Protein AF-A0A2A5AIZ2-F1 (afdb_monomer_lite)

pLDDT: mean 72.15, std 17.93, range [29.28, 94.88]

Foldseek 3Di:
DKEKEKEDAPPDPLVVVLLVLQVLLCVVVVHDRDYHYHYQVRPPDDPLRHPDDDTFMDIPSHTQDAPPDDCCVVDDDDPPPDDDDHGSVSSNVVCCCVVPPPVCCVVCLVVVLCCLQVVLLVVLVPPDPPDDLPDVVLVPDPVVVVVCVVVVNNPVVVVSVVSLVVSLVSNLVSVVVLCVVLVNCPLSVLSVVLSVLCCCQSVHNPDPVSNVVSVVSSVVSVVVSVVVVVVPPPPPPDPDDPDPPDDDD

Structure (mmCIF, N/CA/C/O backbone):
data_AF-A0A2A5AIZ2-F1
#
_entry.id   AF-A0A2A5AIZ2-F1
#
loop_
_atom_site.group_PDB
_atom_site.id
_atom_site.type_symbol
_atom_site.label_atom_id
_atom_site.label_alt_id
_atom_site.label_comp_id
_atom_site.label_asym_id
_atom_site.label_entity_id
_atom_site.label_seq_id
_atom_site.pdbx_PDB_ins_code
_atom_site.Cartn_x
_atom_site.Cartn_y
_atom_site.Cartn_z
_atom_site.occupancy
_atom_site.B_iso_or_equiv
_atom_site.auth_seq_id
_atom_site.auth_comp_id
_atom_site.auth_asym_id
_atom_site.auth_atom_id
_atom_site.pdbx_PDB_model_num
ATOM 1 N N . MET A 1 1 ? -11.191 -10.709 8.172 1.00 68.62 1 MET A N 1
ATOM 2 C CA . MET A 1 1 ? -11.584 -10.957 9.570 1.00 68.62 1 MET A CA 1
ATOM 3 C C . MET A 1 1 ? -11.784 -9.603 10.216 1.00 68.62 1 MET A C 1
ATOM 5 O O . MET A 1 1 ? -10.883 -8.776 10.117 1.00 68.62 1 MET A O 1
ATOM 9 N N . LEU A 1 2 ? -12.989 -9.349 10.718 1.00 85.19 2 LEU A N 1
ATOM 10 C CA . LEU A 1 2 ? -13.400 -8.070 11.289 1.00 85.19 2 LEU A CA 1
ATOM 11 C C . LEU A 1 2 ? -12.874 -7.995 12.724 1.00 85.19 2 LEU A C 1
ATOM 13 O O . LEU A 1 2 ? -13.397 -8.674 13.591 1.00 85.19 2 LEU A O 1
ATOM 17 N N . ARG A 1 3 ? -11.829 -7.212 12.989 1.00 88.56 3 ARG A N 1
ATOM 18 C CA . ARG A 1 3 ? -11.330 -7.049 14.357 1.00 88.56 3 ARG A CA 1
ATOM 19 C C . ARG A 1 3 ? -12.135 -5.960 15.046 1.00 88.56 3 ARG A C 1
ATOM 21 O O . ARG A 1 3 ? -12.090 -4.810 14.615 1.00 88.56 3 ARG A O 1
ATOM 28 N N . VAL A 1 4 ? -12.841 -6.312 16.110 1.00 92.25 4 VAL A N 1
ATOM 29 C CA . VAL A 1 4 ? -13.546 -5.351 16.960 1.00 92.25 4 VAL A CA 1
ATOM 30 C C . VAL A 1 4 ? -12.854 -5.315 18.316 1.00 92.25 4 VAL A C 1
ATOM 32 O O . VAL A 1 4 ? -12.652 -6.361 18.931 1.00 92.25 4 VAL A O 1
ATOM 35 N N . ASP A 1 5 ? -12.462 -4.122 18.755 1.00 92.69 5 ASP A N 1
ATOM 36 C CA . ASP A 1 5 ? -11.880 -3.885 20.075 1.00 92.69 5 ASP A CA 1
ATOM 37 C C . ASP A 1 5 ? -12.788 -2.908 20.843 1.00 92.69 5 ASP A C 1
ATOM 39 O O . ASP A 1 5 ? -13.190 -1.870 20.313 1.00 92.69 5 ASP A O 1
ATOM 43 N N . LEU A 1 6 ? -13.118 -3.230 22.089 1.00 92.25 6 LEU A N 1
ATOM 44 C CA . LEU A 1 6 ? -13.919 -2.416 22.996 1.00 92.25 6 LEU A CA 1
ATOM 45 C C . LEU A 1 6 ? -13.027 -1.963 24.150 1.00 92.25 6 LEU A C 1
ATOM 47 O O . LEU A 1 6 ? -12.560 -2.784 24.930 1.00 92.25 6 LEU A O 1
ATOM 51 N N . LEU A 1 7 ? -12.800 -0.657 24.270 1.00 89.81 7 LEU A N 1
ATOM 52 C CA . LEU A 1 7 ? -12.189 -0.091 25.469 1.00 89.81 7 LEU A CA 1
ATOM 53 C C . LEU A 1 7 ? -13.263 -0.001 26.551 1.00 89.81 7 LEU A C 1
ATOM 55 O O . LEU A 1 7 ? -14.292 0.636 26.324 1.00 89.81 7 LEU A O 1
ATOM 59 N N . CYS A 1 8 ? -13.041 -0.632 27.695 1.00 87.69 8 CYS A N 1
ATOM 60 C CA . CYS A 1 8 ? -13.996 -0.735 28.786 1.00 87.69 8 CYS A CA 1
ATOM 61 C C . CYS A 1 8 ? -13.434 -0.213 30.108 1.00 87.69 8 CYS A C 1
ATOM 63 O O . CYS A 1 8 ? -12.239 -0.260 30.380 1.00 87.69 8 CYS A O 1
ATOM 65 N N . ASP A 1 9 ? -14.350 0.269 30.939 1.00 85.00 9 ASP A N 1
ATOM 66 C CA . ASP A 1 9 ? -14.127 0.541 32.351 1.00 85.00 9 ASP A CA 1
ATOM 67 C C . ASP A 1 9 ? -15.077 -0.374 33.128 1.00 85.00 9 ASP A C 1
ATOM 69 O O . ASP A 1 9 ? -16.288 -0.354 32.870 1.00 85.00 9 ASP A O 1
ATOM 73 N N . LYS A 1 10 ? -14.536 -1.223 34.009 1.00 78.25 10 LYS A N 1
ATOM 74 C CA . LYS A 1 10 ? -15.282 -2.302 34.684 1.00 78.25 10 LYS A CA 1
ATOM 75 C C . LYS A 1 10 ? -16.449 -1.779 35.515 1.00 78.25 10 LYS A C 1
ATOM 77 O O . LYS A 1 10 ? -17.454 -2.471 35.657 1.00 78.25 10 LYS A O 1
ATOM 82 N N . GLU A 1 11 ? -16.342 -0.555 36.015 1.00 76.81 11 GLU A N 1
ATOM 83 C CA . GLU A 1 11 ? -17.347 0.056 36.888 1.00 76.81 11 GLU A CA 1
ATOM 84 C C . GLU A 1 11 ? -18.417 0.840 36.110 1.00 76.81 11 GLU A C 1
ATOM 86 O O . GLU A 1 11 ? -19.356 1.401 36.684 1.00 76.81 11 GLU A O 1
ATOM 91 N N . ASN A 1 12 ? -18.325 0.875 34.777 1.00 77.06 12 ASN A N 1
ATOM 92 C CA . ASN A 1 12 ? -19.169 1.732 33.964 1.00 77.06 12 ASN A CA 1
ATOM 93 C C . ASN A 1 12 ? -20.467 1.040 33.516 1.00 77.06 12 ASN A C 1
ATOM 95 O O . ASN A 1 12 ? -20.464 0.097 32.724 1.00 77.06 12 ASN A O 1
ATOM 99 N N . ARG A 1 13 ? -21.617 1.592 33.930 1.00 80.81 13 ARG A N 1
ATOM 100 C CA . ARG A 1 13 ? -22.964 1.138 33.514 1.00 80.81 13 ARG A CA 1
ATOM 101 C C . ARG A 1 13 ? -23.174 1.147 31.991 1.00 80.81 13 ARG A C 1
ATOM 103 O O . ARG A 1 13 ? -24.012 0.409 31.476 1.00 80.81 13 ARG A O 1
ATOM 110 N N . VAL A 1 14 ? -22.409 1.962 31.265 1.00 84.25 14 VAL A N 1
ATOM 111 C CA . VAL A 1 14 ? -22.453 2.089 29.799 1.00 84.25 14 VAL A CA 1
ATOM 112 C C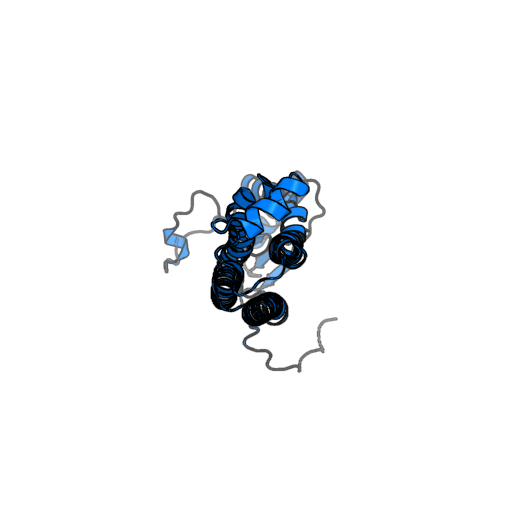 . VAL A 1 14 ? -21.881 0.845 29.098 1.00 84.25 14 VAL A C 1
ATOM 114 O O . VAL A 1 14 ? -22.237 0.565 27.953 1.00 84.25 14 VAL A O 1
ATOM 117 N N . LEU A 1 15 ? -21.063 0.040 29.786 1.00 87.06 15 LEU A N 1
ATOM 118 C CA . LEU A 1 15 ? -20.441 -1.162 29.223 1.00 87.06 15 LEU A CA 1
ATOM 119 C C . LEU A 1 15 ? -21.471 -2.208 28.778 1.00 87.06 15 LEU A C 1
ATOM 121 O O . LEU A 1 15 ? -21.351 -2.781 27.695 1.00 87.06 15 LEU A O 1
ATOM 125 N N . LEU A 1 16 ? -22.520 -2.421 29.578 1.00 88.50 16 LEU A N 1
ATOM 126 C CA . LEU A 1 16 ? -23.579 -3.379 29.250 1.00 88.50 16 LEU A CA 1
ATOM 127 C C . LEU A 1 16 ? -24.328 -2.961 27.975 1.00 88.50 16 LEU A C 1
ATOM 129 O O . LEU A 1 16 ? -24.613 -3.784 27.108 1.00 88.50 16 LEU A O 1
ATOM 133 N N . GLN A 1 17 ? -24.590 -1.659 27.827 1.00 88.81 17 GLN A N 1
ATOM 134 C CA . GLN A 1 17 ? -25.225 -1.110 26.630 1.00 88.81 17 GLN A CA 1
ATOM 135 C C . GLN A 1 17 ? -24.330 -1.271 25.396 1.00 88.81 17 GLN A C 1
ATOM 137 O O . GLN A 1 17 ? -24.828 -1.618 24.327 1.00 88.81 17 GLN A O 1
ATOM 142 N N . ALA A 1 18 ? -23.017 -1.070 25.542 1.00 89.31 18 ALA A N 1
ATOM 143 C CA . ALA A 1 18 ? -22.048 -1.266 24.467 1.00 89.31 18 ALA A CA 1
ATOM 144 C C . ALA A 1 18 ? -22.032 -2.721 23.974 1.00 89.31 18 ALA A C 1
ATOM 146 O O . ALA A 1 18 ? -22.137 -2.965 22.772 1.00 89.31 18 ALA A O 1
ATOM 147 N N . ARG A 1 19 ? -21.974 -3.682 24.906 1.00 92.75 19 ARG A N 1
ATOM 148 C CA . ARG A 1 19 ? -22.006 -5.122 24.605 1.00 92.75 19 ARG A CA 1
ATOM 149 C C . ARG A 1 19 ? -23.293 -5.522 23.889 1.00 92.75 19 ARG A C 1
ATOM 151 O O . ARG A 1 19 ? -23.224 -6.182 22.858 1.00 92.75 19 ARG A O 1
ATOM 158 N N . ASN A 1 20 ? -24.448 -5.058 24.369 1.00 93.00 20 ASN A N 1
ATOM 159 C CA . ASN A 1 20 ? -25.736 -5.362 23.740 1.00 93.00 20 ASN A CA 1
ATOM 160 C C . ASN A 1 20 ? -25.815 -4.822 22.304 1.00 93.00 20 ASN A C 1
ATOM 162 O O . ASN A 1 20 ? -26.260 -5.533 21.406 1.00 93.00 20 ASN A O 1
ATOM 166 N N . ARG A 1 21 ? -25.330 -3.597 22.063 1.00 92.94 21 ARG A N 1
ATOM 167 C CA . ARG A 1 21 ? -25.289 -3.006 20.714 1.00 92.94 21 ARG A CA 1
ATOM 168 C C . ARG A 1 21 ? -24.313 -3.727 19.789 1.00 92.94 21 ARG A C 1
ATOM 170 O O . ARG A 1 21 ? -24.621 -3.902 18.615 1.00 92.94 21 ARG A O 1
ATOM 177 N N . LEU A 1 22 ? -23.163 -4.166 20.303 1.00 93.88 22 LEU A N 1
ATOM 178 C CA . LEU A 1 22 ? -22.213 -4.984 19.547 1.00 93.88 22 LEU A CA 1
ATOM 179 C C . LEU A 1 22 ? -22.822 -6.334 19.170 1.00 93.88 22 LEU A C 1
ATOM 181 O O . LEU A 1 22 ? -22.770 -6.709 18.002 1.00 93.88 22 LEU A O 1
ATOM 185 N N . MET A 1 23 ? -23.439 -7.033 20.126 1.00 94.88 23 MET A N 1
ATOM 186 C CA . MET A 1 23 ? -24.122 -8.302 19.863 1.00 94.88 23 MET A CA 1
ATOM 187 C C . MET A 1 23 ? -25.229 -8.138 18.819 1.00 94.88 23 MET A C 1
ATOM 189 O O . MET A 1 23 ? -25.292 -8.929 17.880 1.00 94.88 23 MET A O 1
ATOM 193 N N . ALA A 1 24 ? -26.061 -7.100 18.938 1.00 93.62 24 ALA A N 1
ATOM 194 C CA . ALA A 1 24 ? -27.107 -6.806 17.962 1.00 93.62 24 ALA A CA 1
ATOM 195 C C . ALA A 1 24 ? -26.518 -6.509 16.572 1.00 93.62 24 ALA A C 1
ATOM 197 O O . ALA A 1 24 ? -26.966 -7.069 15.573 1.00 93.62 24 ALA A O 1
ATOM 198 N N . ALA A 1 25 ? -25.435 -5.729 16.504 1.00 93.44 25 ALA A N 1
ATOM 199 C CA . ALA A 1 25 ? -24.761 -5.433 15.247 1.00 93.44 25 ALA A CA 1
ATOM 200 C C . ALA A 1 25 ? -24.148 -6.673 14.577 1.00 93.44 25 ALA A C 1
ATOM 202 O O . ALA A 1 25 ? -24.249 -6.798 13.361 1.00 93.44 25 ALA A O 1
ATOM 203 N N . PHE A 1 26 ? -23.546 -7.593 15.343 1.00 93.56 26 PHE A N 1
ATOM 204 C CA . PHE A 1 26 ? -23.055 -8.878 14.825 1.00 93.56 26 PHE A CA 1
ATOM 205 C C . PHE A 1 26 ? -24.195 -9.775 14.334 1.00 93.56 26 PHE A C 1
ATOM 207 O O . PHE A 1 26 ? -24.079 -10.382 13.270 1.00 93.56 26 PHE A O 1
ATOM 214 N N . ARG A 1 27 ? -25.307 -9.815 15.078 1.00 93.81 27 ARG A N 1
ATOM 215 C CA . ARG A 1 27 ? -26.496 -10.598 14.725 1.00 93.81 27 ARG A CA 1
ATOM 216 C C . ARG A 1 27 ? -27.140 -10.113 13.428 1.00 93.81 27 ARG A C 1
ATOM 218 O O . ARG A 1 27 ? -27.529 -10.933 12.614 1.00 93.81 27 ARG A O 1
ATOM 225 N N . ASN A 1 28 ? -27.197 -8.803 13.206 1.00 93.25 28 ASN A N 1
ATOM 226 C CA . ASN A 1 28 ? -27.790 -8.220 11.997 1.00 93.25 28 ASN A CA 1
ATOM 227 C C . ASN A 1 28 ? -27.017 -8.515 10.704 1.00 93.25 28 ASN A C 1
ATOM 229 O O . ASN A 1 28 ? -27.546 -8.287 9.620 1.00 93.25 28 ASN A O 1
ATOM 233 N N . ILE A 1 29 ? -25.763 -8.957 10.804 1.00 91.25 29 ILE A N 1
ATOM 234 C CA . ILE A 1 29 ? -24.911 -9.292 9.653 1.00 91.25 29 ILE A CA 1
ATOM 235 C C . ILE A 1 29 ? -24.553 -10.784 9.607 1.00 91.25 29 ILE A C 1
ATOM 237 O O . ILE A 1 29 ? -23.623 -11.153 8.892 1.00 91.25 29 ILE A O 1
ATOM 241 N N . ASP A 1 30 ? -25.237 -11.613 10.404 1.00 91.50 30 ASP A N 1
ATOM 242 C CA . ASP A 1 30 ? -25.027 -13.062 10.518 1.00 91.50 30 ASP A CA 1
ATOM 243 C C . ASP A 1 30 ? -23.560 -13.475 10.755 1.00 91.50 30 ASP A C 1
ATOM 245 O O . ASP A 1 30 ? -23.091 -14.512 10.281 1.00 91.50 30 ASP A O 1
ATOM 249 N N . LEU A 1 31 ? -22.804 -12.669 11.512 1.00 88.81 31 LEU A N 1
ATOM 250 C CA . LEU A 1 31 ? -21.427 -12.994 11.890 1.00 88.81 31 LEU A CA 1
ATOM 251 C C . LEU A 1 31 ? -21.348 -13.530 13.325 1.00 88.81 31 LEU A C 1
ATOM 253 O O . LEU A 1 31 ? -22.042 -13.027 14.212 1.00 88.81 31 LEU A O 1
ATOM 257 N N . PRO A 1 32 ? -20.440 -14.488 13.602 1.00 88.88 32 PRO A N 1
ATOM 258 C CA . PRO A 1 32 ? -20.173 -14.912 14.966 1.00 88.88 32 PRO A CA 1
ATOM 259 C C . PRO A 1 32 ? -19.637 -13.726 15.772 1.00 88.88 32 PRO A C 1
ATOM 261 O O . PRO A 1 32 ? -18.670 -13.061 15.384 1.00 88.88 32 PRO A O 1
ATOM 264 N N . ALA A 1 33 ? -20.287 -13.470 16.902 1.00 91.62 33 ALA A N 1
ATOM 265 C CA . ALA A 1 33 ? -19.939 -12.408 17.825 1.00 91.62 33 ALA A CA 1
ATOM 266 C C . ALA A 1 33 ? -18.530 -12.632 18.395 1.00 91.62 33 ALA A C 1
ATOM 268 O O . ALA A 1 33 ? -18.301 -13.567 19.159 1.00 91.62 33 ALA A O 1
ATOM 269 N N . HIS A 1 34 ? -17.582 -11.776 18.014 1.00 91.56 34 HIS A N 1
ATOM 270 C CA . HIS A 1 34 ? -16.220 -11.800 18.541 1.00 91.56 34 HIS A CA 1
ATOM 271 C C . HIS A 1 34 ? -15.680 -10.375 18.673 1.00 91.56 34 HIS A C 1
ATOM 273 O O . HIS A 1 34 ? -15.678 -9.599 17.719 1.00 91.56 34 HIS A O 1
ATOM 279 N N . TRP A 1 35 ? -15.202 -10.021 19.860 1.00 94.44 35 TRP A N 1
ATOM 280 C CA . TRP A 1 35 ? -14.504 -8.764 20.108 1.00 94.44 35 TRP A CA 1
ATOM 281 C C . TRP A 1 35 ? -13.489 -8.954 21.233 1.00 94.44 35 TRP A C 1
ATOM 283 O O . TRP A 1 35 ? -13.579 -9.907 22.004 1.00 94.44 35 TRP A O 1
ATOM 293 N N . HIS A 1 36 ? -12.517 -8.051 21.306 1.00 93.31 36 HIS A N 1
ATOM 294 C CA . HIS A 1 36 ? -11.562 -7.991 22.409 1.00 93.31 36 HIS A CA 1
ATOM 295 C C . HIS A 1 36 ? -11.936 -6.836 23.323 1.00 93.31 36 HIS A C 1
ATOM 297 O O . HIS A 1 36 ? -12.197 -5.733 22.845 1.00 93.31 36 HIS A O 1
ATOM 303 N N . GLU A 1 37 ? -11.963 -7.086 24.622 1.00 93.75 37 GLU A N 1
ATOM 304 C CA . GLU A 1 37 ? -12.179 -6.050 25.625 1.00 93.75 37 GLU A CA 1
ATOM 305 C C . GLU A 1 37 ? -10.837 -5.642 26.221 1.00 93.75 37 GLU A C 1
ATOM 307 O O . GLU A 1 37 ? -10.004 -6.494 26.525 1.00 93.75 37 GLU A O 1
ATOM 312 N N . TRP A 1 38 ? -10.627 -4.338 26.345 1.00 91.88 38 TRP A N 1
ATOM 313 C CA . TRP A 1 38 ? -9.406 -3.748 26.877 1.00 91.88 38 TRP A CA 1
ATOM 314 C C . TRP A 1 38 ? -9.770 -2.840 28.037 1.00 91.88 38 TRP A C 1
ATOM 316 O O . TRP A 1 38 ? -10.574 -1.926 27.854 1.00 91.88 38 TRP A O 1
ATOM 326 N N . ASP A 1 39 ? -9.166 -3.047 29.202 1.00 89.38 39 ASP A N 1
ATOM 327 C CA . ASP A 1 39 ? -9.375 -2.157 30.342 1.00 89.38 39 ASP A CA 1
ATOM 328 C C . ASP A 1 39 ? -8.690 -0.798 30.108 1.00 89.38 39 ASP A C 1
ATOM 330 O O . ASP A 1 39 ? -7.630 -0.699 29.477 1.00 89.38 39 ASP A O 1
ATOM 334 N N . ILE A 1 40 ? -9.283 0.284 30.625 1.00 85.25 40 ILE A N 1
ATOM 335 C CA . ILE A 1 40 ? -8.638 1.603 30.601 1.00 85.25 40 ILE A CA 1
ATOM 336 C C . ILE A 1 40 ? -7.317 1.527 31.369 1.00 85.25 40 ILE A C 1
ATOM 338 O O . ILE A 1 40 ? -7.286 1.271 32.568 1.00 85.25 40 ILE A O 1
ATOM 342 N N . GLY A 1 41 ? -6.220 1.810 30.667 1.00 82.12 41 GLY A N 1
ATOM 343 C CA . GLY A 1 41 ? -4.877 1.758 31.241 1.00 82.12 41 GLY A CA 1
ATOM 344 C C . GLY A 1 41 ? -4.204 0.390 31.146 1.00 82.12 41 GLY A C 1
ATOM 345 O O . GLY A 1 41 ? -3.083 0.266 31.632 1.00 82.12 41 GLY A O 1
ATOM 346 N N . ASP A 1 42 ? -4.826 -0.598 30.491 1.00 84.12 42 ASP A N 1
ATOM 347 C CA . ASP A 1 42 ? -4.182 -1.885 30.225 1.00 84.12 42 ASP A CA 1
ATOM 348 C C . ASP A 1 42 ? -2.878 -1.667 29.425 1.00 84.12 42 ASP A C 1
ATOM 350 O O . ASP A 1 42 ? -2.912 -1.127 28.307 1.00 84.12 42 ASP A O 1
ATOM 354 N N . PRO A 1 43 ? -1.710 -2.069 29.966 1.00 81.38 43 PRO A N 1
ATOM 355 C CA . PRO A 1 43 ? -0.437 -1.918 29.276 1.00 81.38 43 PRO A CA 1
ATOM 356 C C . PRO A 1 43 ? -0.368 -2.748 27.990 1.00 81.38 43 PRO A C 1
ATOM 358 O O . PRO A 1 43 ? 0.379 -2.388 27.082 1.00 81.38 43 PRO A O 1
ATOM 361 N N . ASN A 1 44 ? -1.158 -3.812 27.854 1.00 84.62 44 ASN A N 1
ATOM 362 C CA . ASN A 1 44 ? -1.210 -4.644 26.653 1.00 84.62 44 ASN A CA 1
ATOM 363 C C . ASN A 1 44 ? -2.150 -4.087 25.575 1.00 84.62 44 ASN A C 1
ATOM 365 O O . ASN A 1 44 ? -2.146 -4.592 24.449 1.00 84.62 44 ASN A O 1
ATOM 369 N N . ALA A 1 45 ? -2.911 -3.027 25.871 1.00 80.44 45 ALA A N 1
ATOM 370 C CA . ALA A 1 45 ? -3.810 -2.424 24.898 1.00 80.44 45 ALA A CA 1
ATOM 371 C C . ALA A 1 45 ? -3.041 -1.901 23.667 1.00 80.44 45 ALA A C 1
ATOM 373 O O . ALA A 1 45 ? -1.977 -1.285 23.812 1.00 80.44 45 ALA A O 1
ATOM 374 N N . PRO A 1 46 ? -3.575 -2.085 22.444 1.00 82.06 46 PRO A N 1
ATOM 375 C CA . PRO A 1 46 ? -3.000 -1.533 21.224 1.00 82.06 46 PRO A CA 1
ATOM 376 C C . PRO A 1 46 ? -2.798 -0.013 21.289 1.00 82.06 46 PRO A C 1
ATOM 378 O O . PRO A 1 46 ? -3.593 0.716 21.882 1.00 82.06 46 PRO A O 1
ATOM 381 N N . ASN A 1 47 ? -1.775 0.496 20.596 1.00 79.56 47 ASN A N 1
ATOM 382 C CA . ASN A 1 47 ? -1.400 1.918 20.631 1.00 79.56 47 ASN A CA 1
ATOM 383 C C . ASN A 1 47 ? -2.541 2.888 20.268 1.00 79.56 47 ASN A C 1
ATOM 385 O O . ASN A 1 47 ? -2.587 3.985 20.808 1.00 79.56 47 ASN A O 1
ATOM 389 N N . TYR A 1 48 ? -3.473 2.495 19.393 1.00 76.19 48 TYR A N 1
ATOM 390 C CA . TYR A 1 48 ? -4.627 3.328 19.014 1.00 76.19 48 TYR A CA 1
ATOM 391 C C . TYR A 1 48 ? -5.695 3.460 20.120 1.00 76.19 48 TYR A C 1
ATOM 393 O O . TYR A 1 48 ? -6.561 4.339 20.041 1.00 76.19 48 TYR A O 1
ATOM 401 N N . ILE A 1 49 ? -5.634 2.594 21.136 1.00 81.25 49 ILE A N 1
ATOM 402 C CA . ILE A 1 49 ? -6.518 2.578 22.308 1.00 81.25 49 ILE A CA 1
ATOM 403 C C . ILE A 1 49 ? -5.877 3.326 23.487 1.00 81.25 49 ILE A C 1
ATOM 405 O O . ILE A 1 49 ? -6.574 4.008 24.241 1.00 81.25 49 ILE A O 1
ATOM 409 N N . ARG A 1 50 ? -4.548 3.235 23.634 1.00 76.75 50 ARG A N 1
ATOM 410 C CA . ARG A 1 50 ? -3.802 3.855 24.740 1.00 76.75 50 ARG A CA 1
ATOM 411 C C . ARG A 1 50 ? -4.033 5.369 24.815 1.00 76.75 50 ARG A C 1
ATOM 413 O O . ARG A 1 50 ? -4.090 6.063 23.805 1.00 76.75 50 ARG A O 1
ATOM 420 N N . GLY A 1 51 ? -4.154 5.884 26.039 1.00 73.94 51 GLY A N 1
ATOM 421 C CA . GLY A 1 51 ? -4.384 7.310 26.309 1.00 73.94 51 GLY A CA 1
ATOM 422 C C . GLY A 1 51 ? -5.850 7.746 26.245 1.00 73.94 51 GLY A C 1
ATOM 423 O O . GLY A 1 51 ? -6.165 8.870 26.640 1.00 73.94 51 GLY A O 1
ATOM 424 N N . ARG A 1 52 ? -6.766 6.867 25.818 1.00 78.69 52 ARG A N 1
ATOM 425 C CA . ARG A 1 52 ? -8.205 7.129 25.907 1.00 78.69 52 ARG A CA 1
ATOM 426 C C . ARG A 1 52 ? -8.736 6.768 27.289 1.00 78.69 52 ARG A C 1
ATOM 428 O O . ARG A 1 52 ? -8.305 5.798 27.902 1.00 78.69 52 ARG A O 1
ATOM 435 N N . LYS A 1 53 ? -9.682 7.573 27.769 1.00 77.94 53 LYS A N 1
ATOM 436 C CA . LYS A 1 53 ? -10.259 7.470 29.120 1.00 77.94 53 LYS A CA 1
ATOM 437 C C . LYS A 1 53 ? -11.757 7.158 29.109 1.00 77.94 53 LYS A C 1
ATOM 439 O O . LYS A 1 53 ? -12.435 7.388 30.101 1.00 77.94 53 LYS A O 1
ATOM 444 N N . GLN A 1 54 ? -12.296 6.726 27.972 1.00 76.94 54 GLN A N 1
ATOM 445 C CA . GLN A 1 54 ? -13.737 6.570 27.781 1.00 76.94 54 GLN A CA 1
ATOM 446 C C . GLN A 1 54 ? -14.054 5.282 27.029 1.00 76.94 54 GLN A C 1
ATOM 448 O O . GLN A 1 54 ? -13.283 4.856 26.165 1.00 76.94 54 GLN A O 1
ATOM 453 N N . VAL A 1 55 ? -15.221 4.706 27.330 1.00 82.94 55 VAL A N 1
ATOM 454 C CA . VAL A 1 55 ? -15.723 3.507 26.654 1.00 82.94 55 VAL A CA 1
ATOM 455 C C . VAL A 1 55 ? -15.876 3.797 25.166 1.00 82.94 55 VAL A C 1
ATOM 457 O O . VAL A 1 55 ? -16.673 4.646 24.775 1.00 82.94 55 VAL A O 1
ATOM 460 N N . THR A 1 56 ? -15.081 3.118 24.342 1.00 86.00 56 THR A N 1
ATOM 461 C CA . THR A 1 56 ? -14.969 3.411 22.908 1.00 86.00 56 THR A CA 1
ATOM 462 C C . THR A 1 56 ? -14.918 2.112 22.117 1.00 86.00 56 THR A C 1
ATOM 464 O O . THR A 1 56 ? -14.183 1.194 22.480 1.00 86.00 56 THR A O 1
ATOM 467 N N . ILE A 1 57 ? -15.677 2.045 21.022 1.00 89.31 57 ILE A N 1
ATOM 468 C CA . ILE A 1 57 ? -15.672 0.906 20.102 1.00 89.31 57 ILE A CA 1
ATOM 469 C C . ILE A 1 57 ? -14.737 1.212 18.933 1.00 89.31 57 ILE A C 1
ATOM 471 O O . ILE A 1 57 ? -14.857 2.245 18.267 1.00 89.31 57 ILE A O 1
ATOM 475 N N . PHE A 1 58 ? -13.834 0.280 18.659 1.00 87.69 58 PHE A N 1
ATOM 476 C CA . PHE A 1 58 ? -12.929 0.308 17.523 1.00 87.69 58 PHE A CA 1
ATOM 477 C C . PHE A 1 58 ? -13.232 -0.851 16.586 1.00 87.69 58 PHE A C 1
ATOM 479 O O . PHE A 1 58 ? -13.438 -1.985 17.012 1.00 87.69 58 PHE A O 1
ATOM 486 N N . VAL A 1 59 ? -13.190 -0.576 15.287 1.00 88.94 59 VAL A N 1
ATOM 487 C CA . VAL A 1 59 ? -13.311 -1.597 14.243 1.00 88.94 59 VAL A CA 1
ATOM 488 C C . VAL A 1 59 ? -12.089 -1.486 13.354 1.00 88.94 59 VAL A C 1
ATOM 490 O O . VAL A 1 59 ? -11.852 -0.431 12.775 1.00 88.94 59 VAL A O 1
ATOM 493 N N . ASN A 1 60 ? -11.287 -2.543 13.244 1.00 85.88 60 ASN A N 1
ATOM 494 C CA . ASN A 1 60 ? -9.993 -2.573 12.552 1.00 85.88 60 ASN A CA 1
ATOM 495 C C . ASN A 1 60 ? -9.108 -1.353 12.897 1.00 85.88 60 ASN A C 1
ATOM 497 O O . ASN A 1 60 ? -8.587 -0.688 12.004 1.00 85.88 60 ASN A O 1
ATOM 501 N N . GLY A 1 61 ? -9.007 -1.010 14.184 1.00 80.19 61 GLY A N 1
ATOM 502 C CA . GLY A 1 61 ? -8.163 0.087 14.675 1.00 80.19 61 GLY A CA 1
ATOM 503 C C . GLY A 1 61 ? -8.703 1.508 14.469 1.00 80.19 61 GLY A C 1
ATOM 504 O O . GLY A 1 61 ? -8.047 2.463 14.874 1.00 80.19 61 GLY A O 1
ATOM 505 N N . SER A 1 62 ? -9.889 1.688 13.879 1.00 81.19 62 SER A N 1
ATOM 506 C CA . SER A 1 62 ? -10.523 3.010 13.765 1.00 81.19 62 SER A CA 1
ATOM 507 C C 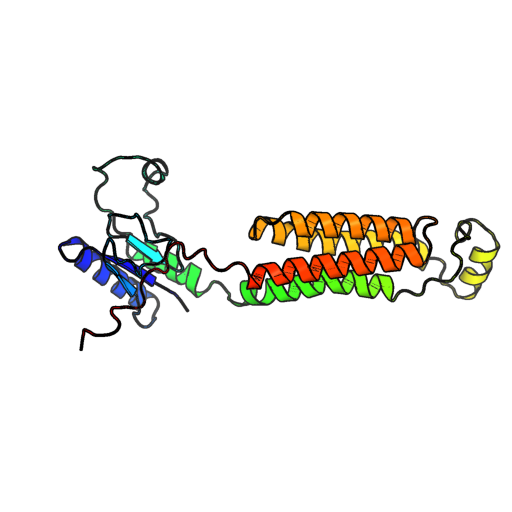. SER A 1 62 ? -11.695 3.144 14.725 1.00 81.19 62 SER A C 1
ATOM 509 O O . SER A 1 62 ? -12.490 2.215 14.860 1.00 81.19 62 SER A O 1
ATOM 511 N N . VAL A 1 63 ? -11.817 4.314 15.350 1.00 83.62 63 VAL A N 1
ATOM 512 C CA . VAL A 1 63 ? -12.942 4.644 16.231 1.00 83.62 63 VAL A CA 1
ATOM 513 C C . VAL A 1 63 ? -14.225 4.742 15.416 1.00 83.62 63 VAL A C 1
ATOM 515 O O . VAL A 1 63 ? -14.241 5.363 14.352 1.00 83.62 63 VAL A O 1
ATOM 518 N N . VAL A 1 64 ? -15.301 4.155 15.933 1.00 82.75 64 VAL A N 1
ATOM 519 C CA . VAL A 1 64 ? -16.647 4.355 15.397 1.00 82.75 64 VAL A CA 1
ATOM 520 C C . VAL A 1 64 ? -17.341 5.429 16.221 1.00 82.75 64 VAL A C 1
ATOM 522 O O . VAL A 1 64 ? -17.648 5.215 17.391 1.00 82.75 64 VAL A O 1
ATOM 525 N N . LEU A 1 65 ? -17.554 6.587 15.601 1.00 78.19 65 LEU A N 1
ATOM 526 C CA . LEU A 1 65 ? -18.314 7.701 16.161 1.00 78.19 65 LEU A CA 1
ATOM 527 C C . LEU A 1 65 ? -19.704 7.758 15.515 1.00 78.19 65 LEU A C 1
ATOM 529 O O . LEU A 1 65 ? -19.878 7.329 14.367 1.00 78.19 65 LEU A O 1
ATOM 533 N N . GLU A 1 66 ? -20.669 8.304 16.251 1.00 74.44 66 GLU A N 1
ATOM 534 C CA . GLU A 1 66 ? -21.961 8.704 15.688 1.00 74.44 66 GLU A CA 1
ATOM 535 C C . GLU A 1 66 ? -21.771 9.961 14.818 1.00 74.44 66 GLU A C 1
ATOM 537 O O . GLU A 1 66 ? -20.950 10.818 15.149 1.00 74.44 66 GLU A O 1
ATOM 542 N N . GLU A 1 67 ? -22.482 10.057 13.689 1.00 60.47 67 GLU A N 1
ATOM 543 C CA . GLU A 1 67 ? -22.268 11.104 12.668 1.00 60.47 67 GLU A CA 1
ATOM 544 C C . GLU A 1 67 ? -22.596 12.531 13.138 1.00 60.47 67 GLU A C 1
ATOM 546 O O . GLU A 1 67 ? -22.106 13.481 12.537 1.00 60.47 67 GLU A O 1
ATOM 551 N N . ASP A 1 68 ? -23.302 12.685 14.260 1.00 53.41 68 ASP A N 1
ATOM 552 C CA . ASP A 1 68 ? -23.678 13.992 14.812 1.00 53.41 68 ASP A CA 1
ATOM 553 C C . ASP A 1 68 ? -22.659 14.575 15.809 1.00 53.41 68 ASP A C 1
ATOM 555 O O . ASP A 1 68 ? -22.927 15.599 16.439 1.00 53.41 68 ASP A O 1
ATOM 559 N N . LEU A 1 69 ? -21.479 13.958 15.983 1.00 54.75 69 LEU A N 1
ATOM 560 C CA . LEU A 1 69 ? -20.430 14.551 16.819 1.00 54.75 69 LEU A CA 1
ATOM 561 C C . LEU A 1 69 ? -19.563 15.532 16.007 1.00 54.75 69 LEU A C 1
ATOM 563 O O . LEU A 1 69 ? -18.801 15.096 15.138 1.00 54.75 69 LEU A O 1
ATOM 567 N N . PRO A 1 70 ? -19.595 16.846 16.303 1.00 48.41 70 PRO A N 1
ATOM 568 C CA . PRO A 1 70 ? -18.728 17.805 15.633 1.00 48.41 70 PRO A CA 1
ATOM 569 C C . PRO A 1 70 ? -17.246 17.482 15.877 1.00 48.41 70 PRO A C 1
ATOM 571 O O . PRO A 1 70 ? -16.823 17.175 16.994 1.00 48.41 70 PRO A O 1
ATOM 574 N N . LEU A 1 71 ? -16.434 17.637 14.822 1.00 47.72 71 LEU A N 1
ATOM 575 C CA . LEU A 1 71 ? -14.971 17.448 14.796 1.00 47.72 71 LEU A CA 1
ATOM 576 C C . LEU A 1 71 ? -14.204 18.214 15.899 1.00 47.72 71 LEU A C 1
ATOM 578 O O . LEU A 1 71 ? -13.051 17.893 16.174 1.00 47.72 71 LEU A O 1
ATOM 582 N N . GLN A 1 72 ? -14.830 19.188 16.565 1.00 44.94 72 GLN A N 1
ATOM 583 C CA . GLN A 1 72 ? -14.265 19.926 17.703 1.00 44.94 72 GLN A CA 1
ATOM 584 C C . GLN A 1 72 ? -14.060 19.054 18.958 1.00 44.94 72 GLN A C 1
ATOM 586 O O . GLN A 1 72 ? -13.148 19.315 19.740 1.00 44.94 72 GLN A O 1
ATOM 591 N N . ILE A 1 73 ? -14.812 17.959 19.110 1.00 49.94 73 ILE A N 1
ATOM 592 C CA . ILE A 1 73 ? -14.648 16.988 20.213 1.00 49.94 73 ILE A CA 1
ATOM 593 C C . ILE A 1 73 ? -13.433 16.069 19.969 1.00 49.94 73 ILE A C 1
ATOM 595 O O . ILE A 1 73 ? -12.932 15.415 20.881 1.00 49.94 73 ILE A O 1
ATOM 599 N N . LEU A 1 74 ? -12.911 16.040 18.737 1.00 48.00 74 LEU A N 1
ATOM 600 C CA . LEU A 1 74 ? -11.796 15.179 18.339 1.00 48.00 74 LEU A CA 1
ATOM 601 C C . LEU A 1 74 ? -10.442 15.643 18.915 1.00 48.00 74 LEU A C 1
ATOM 603 O O . LEU A 1 74 ? -9.526 14.828 19.025 1.00 48.00 74 LEU A O 1
ATOM 607 N N . PHE A 1 75 ? -10.322 16.923 19.300 1.00 48.88 75 PHE A N 1
ATOM 608 C CA . PHE A 1 75 ? -9.073 17.533 19.788 1.00 48.88 75 PHE A CA 1
ATOM 609 C C . PHE A 1 75 ? -9.225 18.422 21.041 1.00 48.88 75 PHE A C 1
ATOM 611 O O . PHE A 1 75 ? -8.227 18.939 21.540 1.00 48.88 75 PHE A O 1
ATOM 618 N N . GLY A 1 76 ? -10.439 18.600 21.576 1.00 40.38 76 GLY A N 1
ATOM 619 C CA . GLY A 1 76 ? -10.732 19.574 22.631 1.00 40.38 76 GLY A CA 1
ATOM 620 C C . GLY A 1 76 ? -11.171 18.951 23.955 1.00 40.38 76 GLY A C 1
ATOM 621 O O . GLY A 1 76 ? -12.275 18.437 24.065 1.00 40.38 76 GLY A O 1
ATOM 622 N N . PHE A 1 77 ? -10.267 19.017 24.932 1.00 44.28 77 PHE A N 1
ATOM 623 C CA . PHE A 1 77 ? -10.379 19.274 26.380 1.00 44.28 77 PHE A CA 1
ATOM 624 C C . PHE A 1 77 ? -11.741 19.492 27.099 1.00 44.28 77 PHE A C 1
ATOM 626 O O . PHE A 1 77 ? -11.741 20.145 28.140 1.00 44.28 77 PHE A O 1
ATOM 633 N N . ASP A 1 78 ? -12.879 18.951 26.661 1.00 36.41 78 ASP A N 1
ATOM 634 C CA . ASP A 1 78 ? -14.151 19.126 27.378 1.00 36.41 78 ASP A CA 1
ATOM 635 C C . ASP A 1 78 ? -14.620 17.842 28.082 1.00 36.41 78 ASP A C 1
ATOM 637 O O . ASP A 1 78 ? -14.845 16.791 27.478 1.00 36.41 78 ASP A O 1
ATOM 641 N N . ARG A 1 79 ? -14.752 17.933 29.411 1.00 41.41 79 ARG A N 1
ATOM 642 C CA . ARG A 1 79 ? -15.149 16.845 30.324 1.00 41.41 79 ARG A CA 1
ATOM 643 C C . ARG A 1 79 ? -16.659 16.569 30.312 1.00 41.41 79 ARG A C 1
ATOM 645 O O . ARG A 1 79 ? -17.113 15.731 31.090 1.00 41.41 79 ARG A O 1
ATOM 652 N N . SER A 1 80 ? -17.436 17.252 29.472 1.00 39.56 80 SER A N 1
ATOM 653 C CA . SER A 1 80 ? -18.901 17.270 29.573 1.00 39.56 80 SER A CA 1
ATOM 654 C C . SER A 1 80 ? -19.671 16.636 28.406 1.00 39.56 80 SER A C 1
ATOM 656 O O . SER A 1 80 ? -20.889 16.466 28.522 1.00 39.56 80 SER A O 1
ATOM 658 N N . VAL A 1 81 ? -19.018 16.195 27.319 1.00 45.09 81 VAL A N 1
ATOM 659 C CA . VAL A 1 81 ? -19.744 15.520 26.229 1.00 45.09 81 VAL A CA 1
ATOM 660 C C . VAL A 1 81 ? -20.100 14.101 26.643 1.00 45.09 81 VAL A C 1
ATOM 662 O O . VAL A 1 81 ? -19.299 13.165 26.648 1.00 45.09 81 VAL A O 1
ATOM 665 N N . SER A 1 82 ? -21.359 13.959 27.024 1.00 44.38 82 SER A N 1
ATOM 666 C CA . SER A 1 82 ? -21.949 12.694 27.393 1.00 44.38 82 SER A CA 1
ATOM 667 C C . SER A 1 82 ? -21.964 11.724 26.206 1.00 44.38 82 SER A C 1
ATOM 669 O O . SER A 1 82 ? -22.700 11.904 25.247 1.00 44.38 82 SER A O 1
ATOM 671 N N . ARG A 1 83 ? -21.222 10.623 26.358 1.00 56.12 83 ARG A N 1
ATOM 672 C CA . ARG A 1 83 ? -21.794 9.260 26.407 1.00 56.12 83 ARG A CA 1
ATOM 673 C C . ARG A 1 83 ? -22.540 8.731 25.170 1.00 56.12 83 ARG A C 1
ATOM 675 O O . ARG A 1 83 ? -23.299 7.773 25.314 1.00 56.12 83 ARG A O 1
ATOM 682 N N . ALA A 1 84 ? -22.364 9.275 23.973 1.00 62.69 84 ALA A N 1
ATOM 683 C CA . ALA A 1 84 ? -23.025 8.701 22.801 1.00 62.69 84 ALA A CA 1
ATOM 684 C C . ALA A 1 84 ? -22.243 7.483 22.281 1.00 62.69 84 ALA A C 1
ATOM 686 O O . ALA A 1 84 ? -21.401 7.586 21.393 1.00 62.69 84 ALA A O 1
ATOM 687 N N . LEU A 1 85 ? -22.520 6.305 22.852 1.00 76.38 85 LEU A N 1
ATOM 688 C CA . LEU A 1 85 ? -22.240 5.041 22.167 1.00 76.38 85 LEU A CA 1
ATOM 689 C C . LEU A 1 85 ? -22.856 5.104 20.761 1.00 76.38 85 LEU A C 1
ATOM 691 O O . LEU A 1 85 ? -23.992 5.582 20.641 1.00 76.38 85 LEU A O 1
ATOM 695 N N . PRO A 1 86 ? -22.181 4.579 19.726 1.00 83.88 86 PRO A N 1
ATOM 696 C CA . PRO A 1 86 ? -22.741 4.569 18.386 1.00 83.88 86 PRO A CA 1
ATOM 697 C C . PRO A 1 86 ? -24.037 3.754 18.342 1.00 83.88 86 PRO A C 1
ATOM 699 O O . PRO A 1 86 ? -24.231 2.806 19.120 1.00 83.88 86 PRO A O 1
ATOM 702 N N . SER A 1 87 ? -24.946 4.140 17.454 1.00 86.75 87 SER A N 1
ATOM 703 C CA . SER A 1 87 ? -26.185 3.412 17.212 1.00 86.75 87 SER A CA 1
ATOM 704 C C . SER A 1 87 ? -25.903 2.049 16.575 1.00 86.75 87 SER A C 1
ATOM 706 O O . SER A 1 87 ? -24.897 1.827 15.896 1.00 86.75 87 SER A O 1
ATOM 708 N N . GLU A 1 88 ? -26.816 1.103 16.780 1.00 8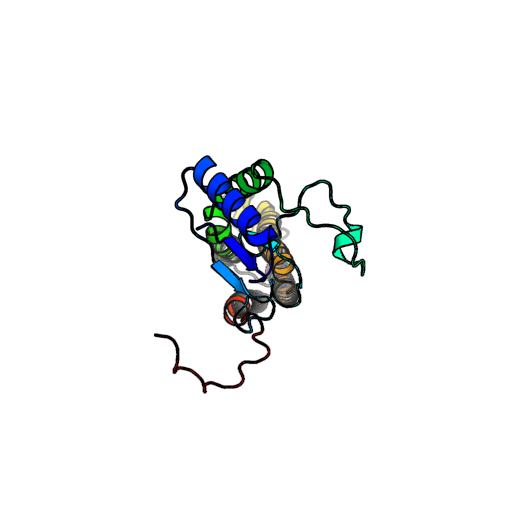8.50 88 GLU A N 1
ATOM 709 C CA . GLU A 1 88 ? -26.734 -0.234 16.182 1.00 88.50 88 GLU A CA 1
ATOM 710 C C . GLU A 1 88 ? -26.698 -0.175 14.645 1.00 88.50 88 GLU A C 1
ATOM 712 O O . GLU A 1 88 ? -25.910 -0.872 14.002 1.00 88.50 88 GLU A O 1
ATOM 717 N N . LYS A 1 89 ? -27.486 0.727 14.044 1.00 87.75 89 LYS A N 1
ATOM 718 C CA . LYS A 1 89 ? -27.484 0.988 12.595 1.00 87.75 89 LYS A CA 1
ATOM 719 C C . LYS A 1 89 ? -26.122 1.481 12.101 1.00 87.75 89 LYS A C 1
ATOM 721 O O . LYS A 1 89 ? -25.674 1.103 11.020 1.00 87.75 89 LYS A O 1
ATOM 726 N N . ARG A 1 90 ? -25.424 2.295 12.897 1.00 88.00 90 ARG A N 1
ATOM 727 C CA . ARG A 1 90 ? -24.086 2.767 12.538 1.00 88.00 90 ARG A CA 1
ATOM 728 C C . ARG A 1 90 ? -23.050 1.655 12.626 1.00 88.00 90 ARG A C 1
ATOM 730 O O . ARG A 1 90 ? -22.247 1.499 11.706 1.00 88.00 90 ARG A O 1
ATOM 737 N N . LEU A 1 91 ? -23.085 0.863 13.698 1.00 89.00 91 LEU A N 1
ATOM 738 C CA . LEU A 1 91 ? -22.186 -0.280 13.873 1.00 89.00 91 LEU A CA 1
ATOM 739 C C . LEU A 1 91 ? -22.349 -1.300 12.743 1.00 89.00 91 LEU A C 1
ATOM 741 O O . LEU A 1 91 ? -21.353 -1.695 12.142 1.00 89.00 91 LEU A O 1
ATOM 745 N N . THR A 1 92 ? -23.585 -1.654 12.391 1.00 89.81 92 THR A N 1
ATOM 746 C CA . THR A 1 92 ? -23.876 -2.551 11.258 1.00 89.81 92 THR A CA 1
ATOM 747 C C . THR A 1 92 ? -23.381 -1.988 9.930 1.00 89.81 92 THR A C 1
ATOM 749 O O . THR A 1 92 ? -22.703 -2.698 9.189 1.00 89.81 92 THR A O 1
ATOM 752 N N . GLY A 1 93 ? -23.614 -0.701 9.648 1.00 88.19 93 GLY A N 1
ATOM 753 C CA . GLY A 1 93 ? -23.092 -0.047 8.444 1.00 88.19 93 GLY A CA 1
ATOM 754 C C . GLY A 1 93 ? -21.560 -0.071 8.364 1.00 88.19 93 GLY A C 1
ATOM 755 O O . GLY A 1 93 ? -20.989 -0.374 7.313 1.00 88.19 93 GLY A O 1
ATOM 756 N N . VAL A 1 94 ? -20.872 0.180 9.483 1.00 87.69 94 VAL A N 1
ATOM 757 C CA . VAL A 1 94 ? -19.404 0.086 9.555 1.00 87.69 94 VAL A CA 1
ATOM 758 C C . VAL A 1 94 ? -18.930 -1.355 9.391 1.00 87.69 94 VAL A C 1
ATOM 760 O O . VAL A 1 94 ? -17.939 -1.583 8.692 1.00 87.69 94 VAL A O 1
ATOM 763 N N . PHE A 1 95 ? -19.618 -2.323 9.999 1.00 90.31 95 PHE A N 1
ATOM 764 C CA . PHE A 1 95 ? -19.281 -3.736 9.876 1.00 90.31 95 PHE A CA 1
ATOM 765 C C . PHE A 1 95 ? -19.439 -4.206 8.433 1.00 90.31 95 PHE A C 1
ATOM 767 O O . PHE A 1 95 ? -18.486 -4.759 7.901 1.00 90.31 95 PHE A O 1
ATOM 774 N N . LEU A 1 96 ? -20.556 -3.908 7.763 1.00 87.62 96 LEU A N 1
ATOM 775 C CA . LEU A 1 96 ? -20.763 -4.243 6.350 1.00 87.62 9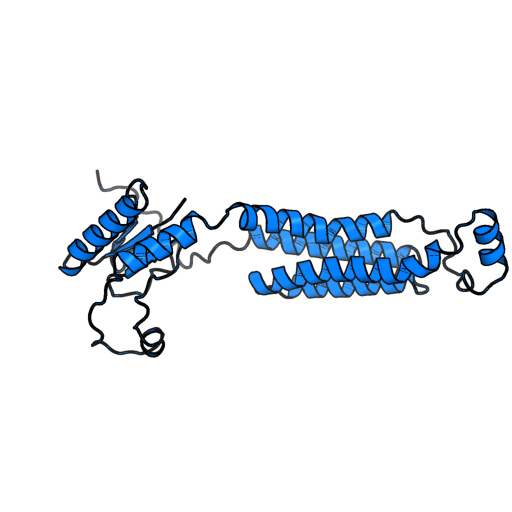6 LEU A CA 1
ATOM 776 C C . LEU A 1 96 ? -19.686 -3.608 5.468 1.00 87.62 96 LEU A C 1
ATOM 778 O O . LEU A 1 96 ? -19.023 -4.311 4.707 1.00 87.62 96 LEU A O 1
ATOM 782 N N . LYS A 1 97 ? -19.427 -2.305 5.635 1.00 85.12 97 LYS A N 1
ATOM 783 C CA . LYS A 1 97 ? -18.407 -1.584 4.858 1.00 85.12 97 LYS A CA 1
ATOM 784 C C . LYS A 1 97 ? -17.004 -2.164 5.046 1.00 85.12 97 LYS A C 1
ATOM 786 O O . LYS A 1 97 ? -16.245 -2.237 4.084 1.00 85.12 97 LYS A O 1
ATOM 791 N N . ARG A 1 98 ? -16.633 -2.547 6.274 1.00 80.19 98 ARG A N 1
ATOM 792 C CA . ARG A 1 98 ? -15.288 -3.065 6.593 1.00 80.19 98 ARG A CA 1
ATOM 793 C C . ARG A 1 98 ? -15.138 -4.569 6.393 1.00 80.19 98 ARG A C 1
ATOM 795 O O . ARG A 1 98 ? -14.020 -5.020 6.162 1.00 80.19 98 ARG A O 1
ATOM 802 N N . TYR A 1 99 ? -16.220 -5.334 6.488 1.00 79.81 99 TYR A N 1
ATOM 803 C CA . TYR A 1 99 ? -16.232 -6.775 6.248 1.00 79.81 99 TYR A CA 1
ATOM 804 C C . TYR A 1 99 ? -16.188 -7.079 4.751 1.00 79.81 99 TYR A C 1
ATOM 806 O O . TYR A 1 99 ? -15.358 -7.877 4.323 1.00 79.81 99 TYR A O 1
ATOM 814 N N . PHE A 1 100 ? -17.003 -6.378 3.954 1.00 71.12 100 PHE A N 1
ATOM 815 C CA . PHE A 1 100 ? -17.010 -6.497 2.493 1.00 71.12 100 PHE A CA 1
ATOM 816 C C . PHE A 1 100 ? -15.902 -5.702 1.803 1.00 71.12 100 PHE A C 1
ATOM 818 O O . PHE A 1 100 ? -15.810 -5.719 0.577 1.00 71.12 100 PHE A O 1
ATOM 825 N N . TRP A 1 101 ? -15.025 -5.025 2.553 1.00 56.22 101 TRP A N 1
ATOM 826 C CA . TRP A 1 101 ? -13.864 -4.393 1.943 1.00 56.22 101 TRP A CA 1
ATOM 827 C C . TRP A 1 101 ? -12.944 -5.490 1.398 1.00 56.22 101 TRP A C 1
ATOM 829 O O . TRP A 1 101 ? -12.459 -6.322 2.176 1.00 56.22 101 TRP A O 1
ATOM 839 N N . PRO A 1 102 ? -12.723 -5.563 0.075 1.00 50.00 102 PRO A N 1
ATOM 840 C CA . PRO A 1 102 ? -12.096 -6.732 -0.498 1.00 50.00 102 PRO A CA 1
ATOM 841 C C . PRO A 1 102 ? -10.631 -6.748 -0.061 1.00 50.00 102 PRO A C 1
ATOM 843 O O . PRO A 1 102 ? -9.821 -5.935 -0.504 1.00 50.00 102 PRO A O 1
ATOM 846 N N . ARG A 1 103 ? -10.271 -7.721 0.791 1.00 48.53 103 ARG A N 1
ATOM 847 C CA . ARG A 1 103 ? -8.871 -8.070 1.113 1.00 48.53 103 ARG A CA 1
ATOM 848 C C . ARG A 1 103 ? -8.003 -8.188 -0.145 1.00 48.53 103 ARG A C 1
ATOM 850 O O . ARG A 1 103 ? -6.806 -7.935 -0.070 1.00 48.53 103 ARG A O 1
ATOM 857 N N . PHE A 1 104 ? -8.625 -8.521 -1.278 1.00 46.34 104 PHE A N 1
ATOM 858 C CA . PHE A 1 104 ? -8.048 -8.521 -2.618 1.00 46.34 104 PHE A CA 1
ATOM 859 C C . PHE A 1 104 ? -7.281 -7.226 -2.928 1.00 46.34 104 PHE A C 1
ATOM 861 O O . PHE A 1 104 ? -6.134 -7.304 -3.345 1.00 46.34 104 PHE A O 1
ATOM 868 N N . LEU A 1 105 ? -7.834 -6.042 -2.631 1.00 51.06 105 LEU A N 1
ATOM 869 C CA . LEU A 1 105 ? -7.149 -4.773 -2.904 1.00 51.06 105 LEU A CA 1
ATOM 870 C C . LEU A 1 105 ? -5.863 -4.633 -2.074 1.00 51.06 105 LEU A C 1
ATOM 872 O O . LEU A 1 105 ? -4.822 -4.293 -2.617 1.00 51.06 105 LEU A O 1
ATOM 876 N N . VAL A 1 106 ? -5.880 -4.972 -0.784 1.00 52.59 106 VAL A N 1
ATOM 877 C CA . VAL A 1 106 ? -4.702 -4.806 0.093 1.00 52.59 106 VAL A CA 1
ATOM 878 C C . VAL A 1 106 ? -3.606 -5.847 -0.184 1.00 52.59 106 VAL A C 1
ATOM 880 O O . VAL A 1 106 ? -2.423 -5.539 -0.052 1.00 52.59 106 VAL A O 1
ATOM 883 N N . LEU A 1 107 ? -3.976 -7.066 -0.589 1.00 49.59 107 LEU A N 1
ATOM 884 C CA . LEU A 1 107 ? -3.027 -8.134 -0.938 1.00 49.59 107 LEU A CA 1
ATOM 885 C C . LEU A 1 107 ? -2.437 -7.981 -2.342 1.00 49.59 107 LEU A C 1
ATOM 887 O O . LEU A 1 107 ? -1.279 -8.335 -2.551 1.00 49.59 107 LEU A O 1
ATOM 891 N N . ILE A 1 108 ? -3.191 -7.415 -3.284 1.00 53.00 108 ILE A N 1
ATOM 892 C CA . ILE A 1 108 ? -2.759 -7.308 -4.680 1.00 53.00 108 ILE A CA 1
ATOM 893 C C . ILE A 1 108 ? -2.040 -6.000 -4.955 1.00 53.00 108 ILE A C 1
ATOM 895 O O . ILE A 1 108 ? -1.092 -6.006 -5.732 1.00 53.00 108 ILE A O 1
ATOM 899 N N . PHE A 1 109 ? -2.378 -4.903 -4.272 1.00 60.19 109 PHE A N 1
ATOM 900 C CA . PHE A 1 109 ? -1.630 -3.647 -4.387 1.00 60.19 109 PHE A CA 1
ATOM 901 C C . PHE A 1 109 ? -0.104 -3.791 -4.250 1.00 60.19 109 PHE A C 1
ATOM 903 O O . PHE A 1 109 ? 0.603 -3.188 -5.053 1.00 60.19 109 PHE A O 1
ATOM 910 N N . PRO A 1 110 ? 0.465 -4.579 -3.313 1.00 61.41 110 PRO A N 1
ATOM 911 C CA . PRO A 1 110 ? 1.915 -4.727 -3.225 1.00 61.41 110 PRO A CA 1
ATOM 912 C C . PRO A 1 110 ? 2.530 -5.553 -4.364 1.00 61.41 110 PRO A C 1
ATOM 914 O O . PRO A 1 110 ? 3.672 -5.279 -4.734 1.00 61.41 110 PRO A O 1
ATOM 917 N N . GLN A 1 111 ? 1.804 -6.533 -4.914 1.00 66.06 111 GLN A N 1
ATOM 918 C CA . GLN A 1 111 ? 2.251 -7.348 -6.051 1.00 66.06 111 GLN A CA 1
ATOM 919 C C . GLN A 1 111 ? 2.080 -6.600 -7.378 1.00 66.06 111 GLN A C 1
ATOM 921 O O . GLN A 1 111 ? 3.024 -6.552 -8.158 1.00 66.06 111 GLN A O 1
ATOM 926 N N . LEU A 1 112 ? 0.948 -5.924 -7.595 1.00 67.94 112 LEU A N 1
ATOM 927 C CA . LEU A 1 112 ? 0.737 -5.006 -8.720 1.00 67.94 112 LEU A CA 1
ATOM 928 C C . LEU A 1 112 ? 1.730 -3.848 -8.695 1.00 67.94 112 LEU A C 1
ATOM 930 O O . LEU A 1 112 ? 2.220 -3.473 -9.747 1.00 67.94 112 LEU A O 1
ATOM 934 N N . TYR A 1 113 ? 2.075 -3.316 -7.520 1.00 70.50 113 TYR A N 1
ATOM 935 C CA . TYR A 1 113 ? 3.137 -2.319 -7.385 1.00 70.50 113 TYR A CA 1
ATOM 936 C C . TYR A 1 113 ? 4.485 -2.868 -7.862 1.00 70.50 113 TYR A C 1
ATOM 938 O O . TYR A 1 113 ? 5.181 -2.193 -8.610 1.00 70.50 113 TYR A O 1
ATOM 946 N N . LEU A 1 114 ? 4.857 -4.085 -7.450 1.00 69.75 114 LEU A N 1
ATOM 947 C CA . LEU A 1 114 ? 6.110 -4.711 -7.883 1.00 69.75 114 LEU A CA 1
ATOM 948 C C . LEU A 1 114 ? 6.110 -4.955 -9.394 1.00 69.75 114 LEU A C 1
ATOM 950 O O . LEU A 1 114 ? 7.081 -4.628 -10.065 1.00 69.75 114 LEU A O 1
ATOM 954 N N . ILE A 1 115 ? 5.003 -5.460 -9.935 1.00 72.56 115 ILE A N 1
ATOM 955 C CA . ILE A 1 115 ? 4.837 -5.699 -11.370 1.00 72.56 115 ILE A CA 1
ATOM 956 C C . ILE A 1 115 ? 4.898 -4.369 -12.138 1.00 72.56 115 ILE A C 1
ATOM 958 O O . ILE A 1 115 ? 5.686 -4.243 -13.068 1.00 72.56 115 ILE A O 1
ATOM 962 N N . ALA A 1 116 ? 4.159 -3.343 -11.716 1.00 73.19 116 ALA A N 1
ATOM 963 C CA . ALA A 1 116 ? 4.143 -2.026 -12.354 1.00 73.19 116 ALA A CA 1
ATOM 964 C C . ALA A 1 116 ? 5.474 -1.265 -12.221 1.00 73.19 116 ALA A C 1
ATOM 966 O O . ALA A 1 116 ? 5.815 -0.483 -13.101 1.00 73.19 116 ALA A O 1
ATOM 967 N N . ALA A 1 117 ? 6.243 -1.491 -11.152 1.00 71.19 117 ALA A N 1
ATOM 968 C CA . ALA A 1 117 ? 7.545 -0.856 -10.955 1.00 71.19 117 ALA A CA 1
ATOM 969 C C . ALA A 1 117 ? 8.694 -1.574 -11.685 1.00 71.19 117 ALA A C 1
ATOM 971 O O . ALA A 1 117 ? 9.688 -0.929 -12.017 1.00 71.19 117 ALA A O 1
ATOM 972 N N . VAL A 1 118 ? 8.591 -2.890 -11.907 1.00 77.69 118 VAL A N 1
ATOM 973 C CA . VAL A 1 118 ? 9.691 -3.723 -12.431 1.00 77.69 118 VAL A CA 1
ATOM 974 C C . VAL A 1 118 ? 9.488 -4.097 -13.899 1.00 77.69 118 VAL A C 1
ATOM 976 O O . VAL A 1 118 ? 10.437 -4.031 -14.677 1.00 77.69 118 VAL A O 1
ATOM 979 N N . VAL A 1 119 ? 8.268 -4.458 -14.310 1.00 80.88 119 VAL A N 1
ATOM 980 C CA . VAL A 1 119 ? 7.997 -4.951 -15.673 1.00 80.88 119 VAL A CA 1
ATOM 981 C C . VAL A 1 119 ? 8.295 -3.911 -16.750 1.00 80.88 119 VAL A C 1
ATOM 983 O O . VAL A 1 119 ? 9.006 -4.262 -17.689 1.00 80.88 119 VAL A O 1
ATOM 986 N N . PRO A 1 120 ? 7.853 -2.641 -16.647 1.00 73.44 120 PRO A N 1
ATOM 987 C CA . PRO A 1 120 ? 8.132 -1.667 -17.701 1.00 73.44 120 PRO A CA 1
ATOM 988 C C . PRO A 1 120 ? 9.634 -1.440 -17.886 1.00 73.44 120 PRO A C 1
ATOM 990 O O . PRO A 1 120 ? 10.111 -1.235 -18.997 1.00 73.44 120 PRO A O 1
ATOM 993 N N . PHE A 1 121 ? 10.386 -1.541 -16.793 1.00 69.94 121 PHE A N 1
ATOM 994 C CA . PHE A 1 121 ? 11.823 -1.351 -16.788 1.00 69.94 121 PHE A CA 1
ATOM 995 C C . PHE A 1 121 ? 12.566 -2.556 -17.385 1.00 69.94 121 PHE A C 1
ATOM 997 O O . PHE A 1 121 ? 13.433 -2.377 -18.235 1.00 69.94 121 PHE A O 1
ATOM 1004 N N . LEU A 1 122 ? 12.166 -3.784 -17.034 1.00 74.88 122 LEU A N 1
ATOM 1005 C CA . LEU A 1 122 ? 12.684 -5.009 -17.658 1.00 74.88 122 LEU A CA 1
ATOM 1006 C C . LEU A 1 122 ? 12.395 -5.056 -19.159 1.00 74.88 122 LEU A C 1
ATOM 1008 O O . LEU A 1 122 ? 13.285 -5.383 -19.938 1.00 74.88 122 LEU A O 1
ATOM 1012 N N . VAL A 1 123 ? 11.179 -4.689 -19.571 1.00 75.19 123 VAL A N 1
ATOM 1013 C CA . VAL A 1 123 ? 10.806 -4.602 -20.990 1.00 75.19 123 VAL A CA 1
ATOM 1014 C C . VAL A 1 123 ? 11.669 -3.557 -21.702 1.00 75.19 123 VAL A C 1
ATOM 1016 O O . VAL A 1 123 ? 12.161 -3.810 -22.798 1.00 75.19 123 VAL A O 1
ATOM 1019 N N . LEU A 1 124 ? 11.924 -2.408 -21.066 1.00 69.25 124 LEU A N 1
ATOM 1020 C CA . LEU A 1 124 ? 12.788 -1.368 -21.628 1.00 69.25 124 LEU A CA 1
ATOM 1021 C C . LEU A 1 124 ? 14.259 -1.776 -21.750 1.00 69.25 124 LEU A C 1
ATOM 1023 O O . LEU A 1 124 ? 14.918 -1.292 -22.675 1.00 69.25 124 LEU A O 1
ATOM 1027 N N . SER A 1 125 ? 14.760 -2.600 -20.829 1.00 68.81 125 SER A N 1
ATOM 1028 C CA . SER A 1 125 ? 16.125 -3.144 -20.845 1.00 68.81 125 SER A CA 1
ATOM 1029 C C . SER A 1 125 ? 16.286 -4.319 -21.807 1.00 68.81 125 SER A C 1
ATOM 1031 O O . SER A 1 125 ? 17.374 -4.519 -22.332 1.00 68.81 125 SER A O 1
ATOM 1033 N N . ALA A 1 126 ? 15.220 -5.086 -22.045 1.00 68.88 126 ALA A N 1
ATOM 1034 C CA . ALA A 1 126 ? 15.214 -6.205 -22.985 1.00 68.88 126 ALA A CA 1
ATOM 1035 C C . ALA A 1 126 ? 15.053 -5.762 -24.448 1.00 68.88 126 ALA A C 1
ATOM 1037 O O . ALA A 1 126 ? 15.273 -6.562 -25.356 1.00 68.88 126 ALA A O 1
ATOM 1038 N N . LEU A 1 127 ? 14.672 -4.501 -24.693 1.00 67.31 127 LEU A N 1
ATOM 1039 C CA . LEU A 1 127 ? 14.704 -3.934 -26.037 1.00 67.31 127 LEU A CA 1
ATOM 1040 C C . LEU A 1 127 ? 16.160 -3.905 -26.519 1.00 67.31 127 LEU A C 1
ATOM 1042 O O . LEU A 1 127 ? 16.977 -3.254 -25.862 1.00 67.31 127 LEU A O 1
ATOM 1046 N N . PRO A 1 128 ? 16.490 -4.579 -27.637 1.00 58.94 128 PRO A N 1
ATOM 1047 C CA . PRO A 1 128 ? 17.850 -4.602 -28.146 1.00 58.94 128 PRO A CA 1
ATOM 1048 C C . PRO A 1 128 ? 18.315 -3.165 -28.369 1.00 58.94 128 PRO A C 1
ATOM 1050 O O . PRO A 1 128 ? 17.691 -2.395 -29.105 1.00 58.94 128 PRO A O 1
ATOM 1053 N N . SER A 1 129 ? 19.402 -2.790 -27.698 1.00 55.28 129 SER A N 1
ATOM 1054 C CA . SER A 1 129 ? 20.170 -1.620 -28.082 1.00 55.28 129 SER A CA 1
ATOM 1055 C C . SER A 1 129 ? 20.770 -1.950 -29.438 1.00 55.28 129 SER A C 1
ATOM 1057 O O . SER A 1 129 ? 21.751 -2.679 -29.514 1.00 55.28 129 SER A O 1
ATOM 1059 N N . PHE A 1 130 ? 20.141 -1.496 -30.520 1.00 53.44 130 PHE A N 1
ATOM 1060 C CA . PHE A 1 130 ? 20.793 -1.526 -31.820 1.00 53.44 130 PHE A CA 1
ATOM 1061 C C . PHE A 1 130 ? 22.043 -0.652 -31.690 1.00 53.44 130 PHE A C 1
ATOM 1063 O O . PHE A 1 130 ? 21.954 0.563 -31.511 1.00 53.44 130 PHE A O 1
ATOM 1070 N N . ASP A 1 131 ? 23.193 -1.315 -31.612 1.00 40.50 131 ASP A N 1
ATOM 1071 C CA . ASP A 1 131 ? 24.469 -0.739 -31.222 1.00 40.50 131 ASP A CA 1
ATOM 1072 C C . ASP A 1 131 ? 24.869 0.414 -32.145 1.00 40.50 131 ASP A C 1
ATOM 1074 O O . ASP A 1 131 ? 25.282 0.201 -33.279 1.00 40.50 131 ASP A O 1
ATOM 1078 N N . CYS A 1 132 ? 24.801 1.643 -31.630 1.00 49.66 132 CYS A N 1
ATOM 1079 C CA . CYS A 1 132 ? 25.847 2.634 -31.864 1.00 49.66 132 CYS A CA 1
ATOM 1080 C C . CYS A 1 132 ? 25.738 3.790 -30.845 1.00 49.66 132 CYS A C 1
ATOM 1082 O O . CYS A 1 132 ? 24.977 4.736 -31.056 1.00 49.66 132 CYS A O 1
ATOM 1084 N N . PRO A 1 133 ? 26.536 3.780 -29.759 1.00 43.12 133 PRO A N 1
ATOM 1085 C CA . PRO A 1 133 ? 26.537 4.833 -28.733 1.00 43.12 133 PRO A CA 1
ATOM 1086 C C . PRO A 1 133 ? 27.083 6.192 -29.218 1.00 43.12 133 PRO A C 1
ATOM 1088 O O . PRO A 1 133 ? 27.033 7.167 -28.477 1.00 43.12 133 PRO A O 1
ATOM 1091 N N . PHE A 1 134 ? 27.565 6.273 -30.465 1.00 41.44 134 PHE A N 1
ATOM 1092 C CA . PHE A 1 134 ? 27.961 7.513 -31.147 1.00 41.44 134 PHE A CA 1
ATOM 1093 C C . PHE A 1 134 ? 27.043 7.899 -32.320 1.00 41.44 134 PHE A C 1
ATOM 1095 O O . PHE A 1 134 ? 27.278 8.916 -32.969 1.00 41.44 134 PHE A O 1
ATOM 1102 N N . CYS A 1 135 ? 25.984 7.131 -32.599 1.00 47.44 135 CYS A N 1
ATOM 1103 C CA . CYS A 1 135 ? 25.037 7.460 -33.662 1.00 47.44 135 CYS A CA 1
ATOM 1104 C C . CYS A 1 135 ? 23.737 8.023 -33.090 1.00 47.44 135 CYS A C 1
ATOM 1106 O O . CYS A 1 135 ? 22.663 7.460 -33.269 1.00 47.44 135 CYS A O 1
ATOM 1108 N N . TRP A 1 136 ? 23.804 9.243 -32.563 1.00 34.44 136 TRP A N 1
ATOM 1109 C CA . TRP A 1 136 ? 22.926 10.235 -33.177 1.00 34.44 136 TRP A CA 1
ATOM 1110 C C . TRP A 1 136 ? 23.753 10.898 -34.277 1.00 34.44 136 TRP A C 1
ATOM 1112 O O . TRP A 1 136 ? 24.545 11.801 -34.028 1.00 34.44 136 TRP A O 1
ATOM 1122 N N . PRO A 1 137 ? 23.698 10.277 -35.464 1.00 41.53 137 PRO A N 1
ATOM 1123 C CA . PRO A 1 137 ? 22.560 10.501 -36.331 1.00 41.53 137 PRO A CA 1
ATOM 1124 C C . PRO A 1 137 ? 21.874 9.180 -36.746 1.00 41.53 137 PRO A C 1
ATOM 1126 O O . PRO A 1 137 ? 21.726 8.913 -37.920 1.00 41.53 137 PRO A O 1
ATOM 1129 N N . GLY A 1 138 ? 21.408 8.319 -35.837 1.00 44.59 138 GLY A N 1
ATOM 1130 C CA . GLY A 1 138 ? 20.629 7.124 -36.229 1.00 44.59 138 GLY A CA 1
ATOM 1131 C C . GLY A 1 138 ? 19.259 7.429 -36.862 1.00 44.59 138 GLY A C 1
ATOM 1132 O O . GLY A 1 138 ? 18.776 6.652 -37.678 1.00 44.59 138 GLY A O 1
ATOM 1133 N N . PHE A 1 139 ? 18.682 8.595 -36.551 1.00 45.50 139 PHE A N 1
ATOM 1134 C CA . PHE A 1 139 ? 17.434 9.094 -37.153 1.00 45.50 139 PHE A CA 1
ATOM 1135 C C . PHE A 1 139 ? 17.650 10.171 -38.225 1.00 45.50 139 PHE A C 1
ATOM 1137 O O . PHE A 1 139 ? 16.715 10.544 -38.925 1.00 45.50 139 PHE A O 1
ATOM 1144 N N . ASN A 1 140 ? 18.891 10.653 -38.373 1.00 41.69 140 ASN A N 1
ATOM 1145 C CA . ASN A 1 140 ? 19.224 11.808 -39.213 1.00 41.69 140 ASN A CA 1
ATOM 1146 C C . ASN A 1 140 ? 20.404 11.535 -40.169 1.00 41.69 140 ASN A C 1
ATOM 1148 O O . ASN A 1 140 ? 20.750 12.402 -40.964 1.00 41.69 140 ASN A O 1
ATOM 1152 N N . SER A 1 141 ? 21.056 10.369 -40.095 1.00 45.47 141 SER A N 1
ATOM 1153 C CA . SER A 1 141 ? 22.072 9.939 -41.061 1.00 45.47 141 SER A CA 1
ATOM 1154 C C . SER A 1 141 ? 21.499 8.853 -41.936 1.00 45.47 141 SER A C 1
ATOM 1156 O O . SER A 1 141 ? 20.860 7.906 -41.472 1.00 45.47 141 SER A O 1
ATOM 1158 N N . ASN A 1 142 ? 21.781 8.993 -43.225 1.00 51.16 142 ASN A N 1
ATOM 1159 C CA . ASN A 1 142 ? 21.320 8.099 -44.275 1.00 51.16 142 ASN A CA 1
ATOM 1160 C C . ASN A 1 142 ? 21.674 6.618 -44.041 1.00 51.16 142 ASN A C 1
ATOM 1162 O O . ASN A 1 142 ? 21.053 5.761 -44.660 1.00 51.16 142 ASN A O 1
ATOM 1166 N N . SER A 1 143 ? 22.629 6.288 -43.162 1.00 52.94 143 SER A N 1
ATOM 1167 C CA . SER A 1 143 ? 23.010 4.900 -42.873 1.00 52.94 143 SER A CA 1
ATOM 1168 C C . SER A 1 143 ? 22.003 4.177 -41.970 1.00 52.94 143 SER A C 1
ATOM 1170 O O . SER A 1 143 ? 21.643 3.042 -42.270 1.00 52.94 143 SER A O 1
ATOM 1172 N N . GLY A 1 144 ? 21.484 4.823 -40.919 1.00 51.06 144 GLY A N 1
ATOM 1173 C CA . GLY A 1 144 ? 20.437 4.246 -40.056 1.00 51.06 144 GLY A CA 1
ATOM 1174 C C . GLY A 1 144 ? 19.087 4.120 -40.773 1.00 51.06 144 GLY A C 1
ATOM 1175 O O . GLY A 1 144 ? 18.363 3.132 -40.608 1.00 51.06 144 GLY A O 1
ATOM 1176 N N . TRP A 1 145 ? 18.796 5.076 -41.659 1.00 53.06 145 TRP A N 1
ATOM 1177 C CA . TRP A 1 145 ? 17.641 5.024 -42.555 1.00 53.06 145 TRP A CA 1
ATOM 1178 C C . TRP A 1 145 ? 17.710 3.814 -43.502 1.00 53.06 145 TRP A C 1
ATOM 1180 O O . TRP A 1 145 ? 16.741 3.073 -43.610 1.00 53.06 145 TRP A O 1
ATOM 1190 N N . TYR A 1 146 ? 18.869 3.528 -44.109 1.00 57.25 146 TYR A N 1
ATOM 1191 C CA . TYR A 1 146 ? 19.015 2.406 -45.048 1.00 57.25 146 TYR A CA 1
ATOM 1192 C C . TYR A 1 146 ? 18.797 1.027 -44.404 1.00 57.25 146 TYR A C 1
ATOM 1194 O O . TYR A 1 146 ? 18.092 0.185 -44.962 1.00 57.25 146 TYR A O 1
ATOM 1202 N N . TYR A 1 147 ? 19.369 0.791 -43.217 1.00 54.34 147 TYR A N 1
ATOM 1203 C CA . TYR A 1 147 ? 19.202 -0.487 -42.516 1.00 54.34 147 TYR A CA 1
ATOM 1204 C C . TYR A 1 147 ? 17.787 -0.668 -41.952 1.00 54.34 147 TYR A C 1
ATOM 1206 O O . TYR A 1 147 ? 17.256 -1.774 -42.005 1.00 54.34 147 TYR A O 1
ATOM 1214 N N . SER A 1 148 ? 17.139 0.399 -41.469 1.00 56.75 148 SER A N 1
ATOM 1215 C CA . SER A 1 148 ? 15.753 0.320 -40.976 1.00 56.75 148 SER A CA 1
ATOM 1216 C C . SER A 1 148 ? 14.721 0.185 -42.103 1.00 56.75 148 SER A C 1
ATOM 1218 O O . SER A 1 148 ? 13.731 -0.535 -41.939 1.00 56.75 148 SER A O 1
ATOM 1220 N N . ASN A 1 149 ? 14.975 0.799 -43.264 1.00 58.81 149 ASN A N 1
ATOM 1221 C CA . ASN A 1 149 ? 14.105 0.716 -44.436 1.00 58.81 149 ASN A CA 1
ATOM 1222 C C . ASN A 1 149 ? 14.087 -0.700 -45.044 1.00 58.81 149 ASN A C 1
ATOM 1224 O O . ASN A 1 149 ? 13.036 -1.164 -45.474 1.00 58.81 149 ASN A O 1
ATOM 1228 N N . ASN A 1 150 ? 15.205 -1.436 -44.986 1.00 62.84 150 ASN A N 1
ATOM 1229 C CA . ASN A 1 150 ? 15.268 -2.828 -45.457 1.00 62.84 150 ASN A CA 1
ATOM 1230 C C . ASN A 1 150 ? 14.520 -3.836 -44.565 1.00 62.84 150 ASN A C 1
ATOM 1232 O O . ASN A 1 150 ? 14.215 -4.935 -45.019 1.00 62.84 150 ASN A O 1
ATOM 1236 N N . ILE A 1 151 ? 14.222 -3.484 -43.311 1.00 64.94 151 ILE A N 1
ATOM 1237 C CA . ILE A 1 151 ? 13.552 -4.375 -42.344 1.00 64.94 151 ILE A CA 1
ATOM 1238 C C . ILE A 1 151 ? 12.084 -3.940 -42.124 1.00 64.94 151 ILE A C 1
ATOM 1240 O O . ILE A 1 151 ? 11.323 -4.611 -41.432 1.00 64.94 151 ILE A O 1
ATOM 1244 N N . GLY A 1 152 ? 11.643 -2.829 -42.733 1.00 62.09 152 GLY A N 1
ATOM 1245 C CA . GLY A 1 152 ? 10.266 -2.322 -42.625 1.00 62.09 152 GLY A CA 1
ATOM 1246 C C . GLY A 1 152 ? 9.912 -1.735 -41.252 1.00 62.09 152 GLY A C 1
ATOM 1247 O O . GLY A 1 152 ? 8.739 -1.574 -40.926 1.00 62.09 152 GLY A O 1
ATOM 1248 N N . TRP A 1 153 ? 10.909 -1.411 -40.426 1.00 59.09 153 TRP A N 1
ATOM 1249 C CA . TRP A 1 153 ? 10.735 -0.993 -39.024 1.00 59.09 153 TRP A CA 1
ATOM 1250 C C . TRP A 1 153 ? 10.673 0.527 -38.828 1.00 59.09 153 TRP A C 1
ATOM 1252 O O . TRP A 1 153 ? 10.866 1.025 -37.720 1.00 59.09 153 TRP A O 1
ATOM 1262 N N . HIS A 1 154 ? 10.376 1.276 -39.891 1.00 57.59 154 HIS A N 1
ATOM 1263 C CA . HIS A 1 154 ? 10.480 2.736 -39.901 1.00 57.59 154 HIS A CA 1
ATOM 1264 C C . HIS A 1 154 ? 9.585 3.424 -38.857 1.00 57.59 154 HIS A C 1
ATOM 1266 O O . HIS A 1 154 ? 9.954 4.454 -38.311 1.00 57.59 154 HIS A O 1
ATOM 1272 N N . TYR A 1 155 ? 8.451 2.811 -38.515 1.00 60.16 155 TYR A N 1
ATOM 1273 C CA . TYR A 1 155 ? 7.504 3.375 -37.554 1.00 60.16 155 TYR A CA 1
ATOM 1274 C C . TYR A 1 155 ? 7.806 3.019 -36.098 1.00 60.16 155 TYR A C 1
ATOM 1276 O O . TYR A 1 155 ? 7.308 3.683 -35.198 1.00 60.16 155 TYR A O 1
ATOM 1284 N N . PHE A 1 156 ? 8.596 1.976 -35.824 1.00 62.50 156 PHE A N 1
ATOM 1285 C CA . PHE A 1 156 ? 8.765 1.499 -34.446 1.00 62.50 156 PHE A CA 1
ATOM 1286 C C . PHE A 1 156 ? 9.610 2.459 -33.599 1.00 62.50 156 PHE A C 1
ATOM 1288 O O . PHE A 1 156 ? 9.432 2.544 -32.383 1.00 62.50 156 PHE A O 1
ATOM 1295 N N . SER A 1 157 ? 10.500 3.225 -34.234 1.00 62.97 157 SER A N 1
ATOM 1296 C CA . SER A 1 157 ? 11.366 4.175 -33.543 1.00 62.97 157 SER A CA 1
ATOM 1297 C C . SER A 1 157 ? 10.642 5.368 -32.949 1.00 62.97 157 SER A C 1
ATOM 1299 O O . SER A 1 157 ? 10.964 5.778 -31.833 1.00 62.97 157 SER A O 1
ATOM 1301 N N . ASP A 1 158 ? 9.641 5.886 -33.655 1.00 68.88 158 ASP A N 1
ATOM 1302 C CA . ASP A 1 158 ? 8.901 7.075 -33.231 1.00 68.88 158 ASP A CA 1
ATOM 1303 C C . ASP A 1 158 ? 8.108 6.798 -31.950 1.00 68.88 158 ASP A C 1
ATOM 1305 O O . ASP A 1 158 ? 7.878 7.689 -31.130 1.00 68.88 158 ASP A O 1
ATOM 1309 N N . TYR A 1 159 ? 7.758 5.527 -31.726 1.00 72.62 159 TYR A N 1
ATOM 1310 C CA . TYR A 1 159 ? 7.048 5.082 -30.535 1.00 72.62 159 TYR A CA 1
ATOM 1311 C C . TYR A 1 159 ? 7.966 4.688 -29.370 1.00 72.62 159 TYR A C 1
ATOM 1313 O O . TYR A 1 159 ? 7.492 4.640 -28.237 1.00 72.62 159 TYR A O 1
ATOM 1321 N N . LEU A 1 160 ? 9.269 4.459 -29.576 1.00 73.38 160 LEU A N 1
ATOM 1322 C CA . LEU A 1 160 ? 10.179 4.039 -28.495 1.00 73.38 160 LEU A CA 1
ATOM 1323 C C . LEU A 1 160 ? 10.301 5.091 -27.385 1.00 73.38 160 LEU A C 1
ATOM 1325 O O . LEU A 1 160 ? 10.289 4.748 -26.200 1.00 73.38 160 LEU A O 1
ATOM 1329 N N . PHE A 1 161 ? 10.391 6.371 -27.755 1.00 75.56 161 PHE A N 1
ATOM 1330 C CA . PHE A 1 161 ? 10.466 7.469 -26.792 1.00 75.56 161 PHE A CA 1
ATOM 1331 C C . PHE A 1 161 ? 9.182 7.617 -25.956 1.00 75.56 161 PHE A C 1
ATOM 1333 O O . PHE A 1 161 ? 9.280 7.510 -24.728 1.00 75.56 161 PHE A O 1
ATOM 1340 N N . PRO A 1 162 ? 7.979 7.782 -26.546 1.00 82.00 162 PRO A N 1
ATOM 1341 C CA . PRO A 1 162 ? 6.755 7.886 -25.755 1.00 82.00 162 PRO A CA 1
ATOM 1342 C C . PRO A 1 162 ? 6.477 6.613 -24.947 1.00 82.00 162 PRO A C 1
ATOM 1344 O O . PRO A 1 162 ? 6.029 6.710 -23.805 1.00 82.00 162 PRO A O 1
ATOM 1347 N N . LEU A 1 163 ? 6.820 5.427 -25.463 1.00 81.25 163 LEU A N 1
ATOM 1348 C CA . LEU A 1 163 ? 6.694 4.177 -24.710 1.00 81.25 163 LEU A CA 1
ATOM 1349 C C . LEU A 1 163 ? 7.608 4.162 -23.474 1.00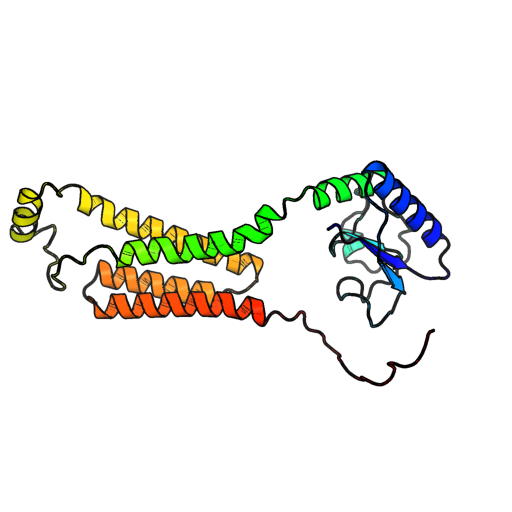 81.25 163 LEU A C 1
ATOM 1351 O O . LEU A 1 163 ? 7.188 3.733 -22.401 1.00 81.25 163 LEU A O 1
ATOM 1355 N N . SER A 1 164 ? 8.838 4.672 -23.596 1.00 81.38 164 SER A N 1
ATOM 1356 C CA . SER A 1 164 ? 9.767 4.773 -22.464 1.00 81.38 164 SER A CA 1
ATOM 1357 C C . SER A 1 164 ? 9.302 5.760 -21.393 1.00 81.38 164 SER A C 1
ATOM 1359 O O . SER A 1 164 ? 9.396 5.458 -20.202 1.00 81.38 164 SER A O 1
ATOM 1361 N N . LEU A 1 165 ? 8.717 6.890 -21.801 1.00 85.38 165 LEU A N 1
ATOM 1362 C CA . LEU A 1 165 ? 8.104 7.851 -20.884 1.00 85.38 165 LEU A CA 1
ATOM 1363 C C . LEU A 1 165 ? 6.893 7.258 -20.165 1.00 85.38 165 LEU A C 1
ATOM 1365 O O . LEU A 1 165 ? 6.771 7.423 -18.953 1.00 85.38 165 LEU A O 1
ATOM 1369 N N . LEU A 1 166 ? 6.025 6.536 -20.878 1.00 87.94 166 LEU A N 1
ATOM 1370 C CA . LEU A 1 166 ? 4.877 5.853 -20.276 1.00 87.94 166 LEU A CA 1
ATOM 1371 C C . LEU A 1 166 ? 5.320 4.784 -19.273 1.00 87.94 166 LEU A C 1
ATOM 1373 O O . LEU A 1 166 ? 4.776 4.707 -18.172 1.00 87.94 166 LEU A O 1
ATOM 1377 N N . ALA A 1 167 ? 6.336 3.996 -19.620 1.00 84.56 167 ALA A N 1
ATOM 1378 C CA . ALA A 1 167 ? 6.899 2.970 -18.751 1.00 84.56 167 ALA A CA 1
ATOM 1379 C C . ALA A 1 167 ? 7.499 3.560 -17.461 1.00 84.56 167 ALA A C 1
ATOM 1381 O O . ALA A 1 167 ? 7.180 3.100 -16.361 1.00 84.56 167 ALA A O 1
ATOM 1382 N N . LEU A 1 168 ? 8.324 4.606 -17.574 1.00 86.25 168 LEU A N 1
ATOM 1383 C CA . LEU A 1 168 ? 8.910 5.288 -16.415 1.00 86.25 168 LEU A CA 1
ATOM 1384 C C . LEU A 1 168 ? 7.861 6.039 -15.593 1.00 86.25 168 LEU A C 1
ATOM 1386 O O . LEU A 1 168 ? 7.897 5.981 -14.365 1.00 86.25 168 LEU A O 1
ATOM 1390 N N . GLY A 1 169 ? 6.903 6.694 -16.249 1.00 89.25 169 GLY A N 1
ATOM 1391 C CA . GLY A 1 169 ? 5.779 7.360 -15.593 1.00 89.25 169 GLY A CA 1
ATOM 1392 C C . GLY A 1 169 ? 4.929 6.379 -14.787 1.00 89.25 169 GLY A C 1
ATOM 1393 O O . GLY A 1 169 ? 4.612 6.646 -13.628 1.00 89.25 169 GLY A O 1
ATOM 1394 N N . GLY A 1 170 ? 4.645 5.201 -15.350 1.00 87.00 170 GLY A N 1
ATOM 1395 C CA . GLY A 1 170 ? 3.986 4.101 -14.646 1.00 87.00 170 GLY A CA 1
ATOM 1396 C C . GLY A 1 170 ? 4.759 3.675 -13.397 1.00 87.00 170 GLY A C 1
ATOM 1397 O O . GLY A 1 170 ? 4.200 3.677 -12.298 1.00 87.00 170 GLY A O 1
ATOM 1398 N N . GLY A 1 171 ? 6.062 3.415 -13.529 1.00 85.81 171 GLY A N 1
ATOM 1399 C CA . GLY A 1 171 ? 6.920 3.062 -12.394 1.00 85.81 171 GLY A CA 1
ATOM 1400 C C . GLY A 1 171 ? 6.962 4.143 -11.305 1.00 85.81 171 GLY A C 1
ATOM 1401 O O . GLY A 1 171 ? 6.745 3.849 -10.128 1.00 85.81 171 GLY A O 1
ATOM 1402 N N . LEU A 1 172 ? 7.171 5.408 -11.681 1.00 89.12 172 LEU A N 1
ATOM 1403 C CA . LEU A 1 172 ? 7.224 6.535 -10.743 1.00 89.12 172 LEU A CA 1
ATOM 1404 C C . LEU A 1 172 ? 5.885 6.788 -10.053 1.00 89.12 172 LEU A C 1
ATOM 1406 O O . LEU A 1 172 ? 5.870 7.052 -8.853 1.00 89.12 172 LEU A O 1
ATOM 1410 N N . SER A 1 173 ? 4.765 6.657 -10.767 1.00 87.38 173 SER A N 1
ATOM 1411 C CA . SER A 1 173 ? 3.432 6.784 -10.168 1.00 87.38 173 SER A CA 1
ATOM 1412 C C . SER A 1 173 ? 3.213 5.733 -9.077 1.00 87.38 173 SER A C 1
ATOM 1414 O O . SER A 1 173 ? 2.734 6.059 -7.989 1.00 87.38 173 SER A O 1
ATOM 1416 N N . ALA A 1 174 ? 3.671 4.497 -9.301 1.00 85.62 174 ALA A N 1
ATOM 1417 C CA . ALA A 1 174 ? 3.620 3.440 -8.301 1.00 85.62 174 ALA A CA 1
ATOM 1418 C C . ALA A 1 174 ? 4.448 3.814 -7.056 1.00 85.62 174 ALA A C 1
ATOM 1420 O O . ALA A 1 174 ? 3.956 3.691 -5.928 1.00 85.62 174 ALA A O 1
ATOM 1421 N N . PHE A 1 175 ? 5.681 4.312 -7.234 1.00 83.56 175 PHE A N 1
ATOM 1422 C CA . PHE A 1 175 ? 6.515 4.815 -6.130 1.00 83.56 175 PHE A CA 1
ATOM 1423 C C . PHE A 1 175 ? 5.885 6.010 -5.410 1.00 83.56 175 PHE A C 1
ATOM 1425 O O . PHE A 1 175 ? 5.963 6.071 -4.185 1.00 83.56 175 PHE A O 1
ATOM 1432 N N . TYR A 1 176 ? 5.230 6.917 -6.131 1.00 87.94 176 TYR A N 1
ATOM 1433 C CA . TYR A 1 176 ? 4.567 8.091 -5.569 1.00 87.94 176 TYR A CA 1
ATOM 1434 C C . TYR A 1 176 ? 3.397 7.702 -4.660 1.00 87.94 176 TYR A C 1
ATOM 1436 O O . TYR A 1 176 ? 3.380 8.082 -3.490 1.00 87.94 176 TYR A O 1
ATOM 1444 N N . PHE A 1 177 ? 2.468 6.872 -5.148 1.00 82.12 177 PHE A N 1
ATOM 1445 C CA . PHE A 1 177 ? 1.335 6.402 -4.342 1.00 82.12 177 PHE A CA 1
ATOM 1446 C C . PHE A 1 177 ? 1.790 5.626 -3.105 1.00 82.12 177 PHE A C 1
ATOM 1448 O O . PHE A 1 177 ? 1.229 5.779 -2.018 1.00 82.12 177 PHE A O 1
ATOM 1455 N N . ARG A 1 178 ? 2.839 4.810 -3.247 1.00 76.94 178 ARG A N 1
ATOM 1456 C CA . ARG A 1 178 ? 3.398 4.064 -2.120 1.00 76.94 178 ARG A CA 1
ATOM 1457 C C . ARG A 1 178 ? 4.100 4.970 -1.111 1.00 76.94 178 ARG A C 1
ATOM 1459 O O . ARG A 1 178 ? 3.889 4.791 0.085 1.00 76.94 178 ARG A O 1
ATOM 1466 N N . SER A 1 179 ? 4.902 5.921 -1.582 1.00 81.94 179 SER A N 1
ATOM 1467 C CA . SER A 1 179 ? 5.563 6.931 -0.749 1.00 81.94 179 SER A CA 1
ATOM 1468 C C . SER A 1 179 ? 4.533 7.714 0.062 1.00 81.94 179 SER A C 1
ATOM 1470 O O . SER A 1 179 ? 4.676 7.832 1.273 1.00 81.94 179 SER A O 1
ATOM 1472 N N . TYR A 1 180 ? 3.431 8.128 -0.570 1.00 81.31 180 TYR A N 1
ATOM 1473 C CA . TYR A 1 180 ? 2.332 8.814 0.107 1.00 81.31 180 TYR A CA 1
ATOM 1474 C C . TYR A 1 180 ? 1.683 7.951 1.200 1.00 81.31 180 TYR A C 1
ATOM 1476 O O . TYR A 1 180 ? 1.407 8.432 2.295 1.00 81.31 180 TYR A O 1
ATOM 1484 N N . SER A 1 181 ? 1.480 6.655 0.938 1.00 73.06 181 SER A N 1
ATOM 1485 C CA . SER A 1 181 ? 0.867 5.745 1.914 1.00 73.06 181 SER A CA 1
ATOM 1486 C C . SER A 1 181 ? 1.785 5.370 3.083 1.00 73.06 181 SER A C 1
ATOM 1488 O O . SER A 1 181 ? 1.271 5.030 4.147 1.00 73.06 181 SER A O 1
ATOM 1490 N N . LEU A 1 182 ? 3.106 5.353 2.883 1.00 73.06 182 LEU A N 1
ATOM 1491 C CA . LEU A 1 182 ? 4.093 4.962 3.902 1.00 73.06 182 LEU A CA 1
ATOM 1492 C C . LEU A 1 182 ? 4.826 6.164 4.521 1.00 73.06 182 LEU A C 1
ATOM 1494 O O . LEU A 1 182 ? 5.559 5.994 5.488 1.00 73.06 182 LEU A O 1
ATOM 1498 N N . ASN A 1 183 ? 4.582 7.371 4.001 1.00 73.75 183 ASN A N 1
ATOM 1499 C CA . ASN A 1 183 ? 5.260 8.622 4.342 1.00 73.75 183 ASN A CA 1
ATOM 1500 C C . ASN A 1 183 ? 6.791 8.581 4.126 1.00 73.75 183 ASN A C 1
ATOM 1502 O O . ASN A 1 183 ? 7.545 9.233 4.845 1.00 73.75 183 ASN A O 1
ATOM 1506 N N . ASP A 1 184 ? 7.238 7.820 3.117 1.00 76.12 184 ASP A N 1
ATOM 1507 C CA . ASP A 1 184 ? 8.648 7.549 2.805 1.00 76.12 184 ASP A CA 1
ATOM 1508 C C . ASP A 1 184 ? 9.043 8.096 1.422 1.00 76.12 184 ASP A C 1
ATOM 1510 O O . ASP A 1 184 ? 8.958 7.411 0.399 1.00 76.12 184 ASP A O 1
ATOM 1514 N N . TYR A 1 185 ? 9.567 9.322 1.389 1.00 84.81 185 TYR A N 1
ATOM 1515 C CA . TYR A 1 185 ? 9.954 10.008 0.144 1.00 84.81 185 TYR A CA 1
ATOM 1516 C C . TYR A 1 185 ? 11.313 9.568 -0.423 1.00 84.81 185 TYR A C 1
ATOM 1518 O O . TYR A 1 185 ? 11.639 9.863 -1.572 1.00 84.81 185 TYR A O 1
ATOM 1526 N N . LEU A 1 186 ? 12.100 8.826 0.358 1.00 87.50 186 LEU A N 1
ATOM 1527 C CA . LEU A 1 186 ? 13.475 8.453 0.013 1.00 87.50 186 LEU A CA 1
ATOM 1528 C C . LEU A 1 186 ? 13.524 7.467 -1.171 1.00 87.50 186 LEU A C 1
ATOM 1530 O O . LEU A 1 186 ? 14.315 7.630 -2.097 1.00 87.50 186 LEU A O 1
ATOM 1534 N N . ALA A 1 187 ? 12.613 6.488 -1.201 1.00 86.31 187 AL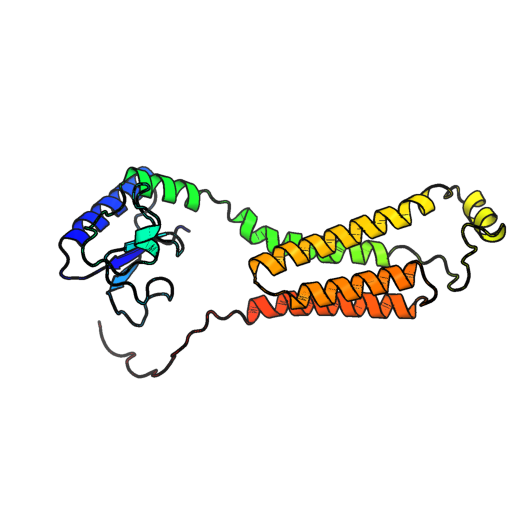A A N 1
ATOM 1535 C CA . ALA A 1 187 ? 12.516 5.545 -2.318 1.00 86.31 187 ALA A CA 1
ATOM 1536 C C . ALA A 1 187 ? 12.090 6.234 -3.628 1.00 86.31 187 ALA A C 1
ATOM 1538 O O . ALA A 1 187 ? 12.582 5.880 -4.697 1.00 86.31 187 ALA A O 1
ATOM 1539 N N . LEU A 1 188 ? 11.214 7.243 -3.542 1.00 89.19 188 LEU A N 1
ATOM 1540 C CA . LEU A 1 188 ? 10.793 8.038 -4.697 1.00 89.19 188 LEU A CA 1
ATOM 1541 C C . LEU A 1 188 ? 11.959 8.859 -5.262 1.00 89.19 188 LEU A C 1
ATOM 1543 O O . LEU A 1 188 ? 12.113 8.932 -6.477 1.00 89.19 188 LEU A O 1
ATOM 1547 N N . PHE A 1 189 ? 12.792 9.432 -4.391 1.00 91.00 189 PHE A N 1
ATOM 1548 C CA . PHE A 1 189 ? 13.978 10.187 -4.793 1.00 91.00 189 PHE A CA 1
ATOM 1549 C C . PHE A 1 189 ? 15.008 9.314 -5.525 1.00 91.00 189 PHE A C 1
ATOM 1551 O O . PHE A 1 189 ? 15.530 9.703 -6.566 1.00 91.00 189 PHE A O 1
ATOM 1558 N N . PHE A 1 190 ? 15.272 8.098 -5.037 1.00 90.56 190 PHE A N 1
ATOM 1559 C CA . PHE A 1 190 ? 16.169 7.184 -5.750 1.00 90.56 190 PHE A CA 1
ATOM 1560 C C . PHE A 1 190 ? 15.585 6.700 -7.080 1.00 90.56 190 PHE A C 1
ATOM 1562 O O . PHE A 1 190 ? 16.316 6.631 -8.069 1.00 90.56 190 PHE A O 1
ATOM 1569 N N . ALA A 1 191 ? 14.281 6.414 -7.131 1.00 90.19 191 ALA A N 1
ATOM 1570 C CA . ALA A 1 191 ? 13.611 6.025 -8.368 1.00 90.19 191 ALA A CA 1
ATOM 1571 C C . ALA A 1 191 ? 13.613 7.160 -9.409 1.00 90.19 191 ALA A C 1
ATOM 1573 O O . ALA A 1 191 ? 13.837 6.903 -10.591 1.00 90.19 191 ALA A O 1
ATOM 1574 N N . SER A 1 192 ? 13.426 8.420 -8.997 1.00 91.81 192 SER A N 1
ATOM 1575 C CA . SER A 1 192 ? 13.462 9.559 -9.923 1.00 91.81 192 SER A CA 1
ATOM 1576 C C . SER A 1 192 ? 14.854 9.770 -10.519 1.00 91.81 192 SER A C 1
ATOM 1578 O O . SER A 1 192 ? 14.972 9.894 -11.738 1.00 91.81 192 SER A O 1
ATOM 1580 N N . ILE A 1 193 ? 15.911 9.714 -9.700 1.00 92.81 193 ILE A N 1
ATOM 1581 C CA . ILE A 1 193 ? 17.304 9.797 -10.171 1.00 92.81 193 ILE A CA 1
ATOM 1582 C C . ILE A 1 193 ? 17.617 8.665 -11.153 1.00 92.81 193 ILE A C 1
ATOM 1584 O O . ILE A 1 193 ? 18.171 8.911 -12.224 1.00 92.81 193 ILE A O 1
ATOM 1588 N N . ALA A 1 194 ? 17.225 7.435 -10.817 1.00 91.38 194 ALA A N 1
ATOM 1589 C CA . ALA A 1 194 ? 17.418 6.277 -11.681 1.00 91.38 194 ALA A CA 1
ATOM 1590 C C . ALA A 1 194 ? 16.689 6.434 -13.028 1.00 91.38 194 ALA A C 1
ATOM 1592 O O . ALA A 1 194 ? 17.271 6.166 -14.077 1.00 91.38 194 ALA A O 1
ATOM 1593 N N . GLY A 1 195 ? 15.445 6.929 -13.019 1.00 89.62 195 GLY A N 1
ATOM 1594 C CA . GLY A 1 195 ? 14.675 7.196 -14.237 1.00 89.62 195 GLY A CA 1
ATOM 1595 C C . GLY A 1 195 ? 15.328 8.243 -15.141 1.00 89.62 195 GLY A C 1
ATOM 1596 O O . GLY A 1 195 ? 15.412 8.040 -16.352 1.00 89.62 195 GLY A O 1
ATOM 1597 N N . VAL A 1 196 ? 15.855 9.326 -14.557 1.00 89.88 196 VAL A N 1
ATOM 1598 C CA . VAL A 1 196 ? 16.599 10.354 -15.305 1.00 89.88 196 VAL A CA 1
ATOM 1599 C C . VAL A 1 196 ? 17.878 9.774 -15.903 1.00 89.88 196 VAL A C 1
ATOM 1601 O O . VAL A 1 196 ? 18.133 9.980 -17.084 1.00 89.88 196 VAL A O 1
ATOM 1604 N N . LEU A 1 197 ? 18.651 9.001 -15.136 1.00 88.75 197 LEU A N 1
ATOM 1605 C CA . LEU A 1 197 ? 19.863 8.330 -15.625 1.00 88.75 197 LEU A CA 1
ATOM 1606 C C . LEU A 1 197 ? 19.578 7.411 -16.816 1.00 88.75 197 LEU A C 1
ATOM 1608 O O . LEU A 1 197 ? 20.325 7.424 -17.789 1.00 88.75 197 LEU A O 1
ATOM 1612 N N . VAL A 1 198 ? 18.486 6.648 -16.770 1.00 86.25 198 VAL A N 1
ATOM 1613 C CA . VAL A 1 198 ? 18.091 5.735 -17.855 1.00 86.25 198 VAL A CA 1
ATOM 1614 C C . VAL A 1 198 ? 17.677 6.506 -19.101 1.00 86.25 198 VAL A C 1
ATOM 1616 O O . VAL A 1 198 ? 18.094 6.144 -20.199 1.00 86.25 198 VAL A O 1
ATOM 1619 N N . LEU A 1 199 ? 16.903 7.585 -18.947 1.00 84.69 199 LEU A N 1
ATOM 1620 C CA . LEU A 1 199 ? 16.554 8.464 -20.064 1.00 84.69 199 LEU A CA 1
ATOM 1621 C C . LEU A 1 199 ? 17.804 9.113 -20.662 1.00 84.69 199 LEU A C 1
ATOM 1623 O O . LEU A 1 199 ? 17.986 9.064 -21.873 1.00 84.69 199 LEU A O 1
ATOM 1627 N N . CYS A 1 200 ? 18.704 9.640 -19.832 1.00 84.50 200 CYS A N 1
ATOM 1628 C CA . CYS A 1 200 ? 19.968 10.226 -20.275 1.00 84.50 200 CYS A CA 1
ATOM 1629 C C . CYS A 1 200 ? 20.905 9.202 -20.926 1.00 84.50 200 CYS A C 1
ATOM 1631 O O . CYS A 1 200 ? 21.649 9.557 -21.831 1.00 84.50 200 CYS A O 1
ATOM 1633 N N . ALA A 1 201 ? 20.881 7.938 -20.509 1.00 82.25 201 ALA A N 1
ATOM 1634 C CA . ALA A 1 201 ? 21.676 6.889 -21.140 1.00 82.25 201 ALA A CA 1
ATOM 1635 C C . ALA A 1 201 ? 21.084 6.412 -22.468 1.00 82.25 201 ALA A C 1
ATOM 1637 O O . ALA A 1 201 ? 21.829 6.051 -23.373 1.00 82.25 201 ALA A O 1
ATOM 1638 N N . LYS A 1 202 ? 19.752 6.415 -22.588 1.00 75.06 202 LYS A N 1
ATOM 1639 C CA . LYS A 1 202 ? 19.043 5.955 -23.789 1.00 75.06 202 LYS A CA 1
ATOM 1640 C C . LYS A 1 202 ? 18.905 7.049 -24.854 1.00 75.06 202 LYS A C 1
ATOM 1642 O O . LYS A 1 202 ? 18.822 6.728 -26.032 1.00 75.06 202 LYS A O 1
ATOM 1647 N N . LEU A 1 203 ? 18.881 8.317 -24.441 1.00 74.06 203 LEU A N 1
ATOM 1648 C CA . LEU A 1 203 ? 18.733 9.493 -25.313 1.00 74.06 203 LEU A CA 1
ATOM 1649 C C . LEU A 1 203 ? 20.010 10.333 -25.409 1.00 74.06 203 LEU A C 1
ATOM 1651 O O . LEU A 1 203 ? 20.128 11.177 -26.287 1.00 74.06 203 LEU A O 1
ATOM 1655 N N . GLY A 1 204 ? 20.953 10.151 -24.493 1.00 68.19 204 GLY A N 1
ATOM 1656 C CA . GLY A 1 204 ? 22.207 10.895 -24.448 1.00 68.19 204 GLY A CA 1
ATOM 1657 C C . GLY A 1 204 ? 23.425 9.998 -24.645 1.00 68.19 204 GLY A C 1
ATOM 1658 O O . GLY A 1 204 ? 23.332 8.796 -24.870 1.00 68.19 204 GLY A O 1
ATOM 1659 N N . ALA A 1 205 ? 24.605 10.601 -24.534 1.00 63.50 205 ALA A N 1
ATOM 1660 C CA . ALA A 1 205 ? 25.878 9.965 -24.870 1.00 63.50 205 ALA A CA 1
ATOM 1661 C C . ALA A 1 205 ? 26.483 9.090 -23.749 1.00 63.50 205 ALA A C 1
ATOM 1663 O O . ALA A 1 205 ? 27.646 8.704 -23.841 1.00 63.50 205 ALA A O 1
ATOM 1664 N N . MET A 1 206 ? 25.747 8.771 -22.673 1.00 63.91 206 MET A N 1
ATOM 1665 C CA . MET A 1 206 ? 26.310 7.981 -21.557 1.00 63.91 206 MET A CA 1
ATOM 1666 C C . MET A 1 206 ? 26.510 6.494 -21.909 1.00 63.91 206 MET A C 1
ATOM 1668 O O . MET A 1 206 ? 27.157 5.762 -21.155 1.00 63.91 206 MET A O 1
ATOM 1672 N N . GLY A 1 207 ? 25.976 6.050 -23.052 1.00 72.88 207 GLY A N 1
ATOM 1673 C CA . GLY A 1 207 ? 26.156 4.700 -23.578 1.00 72.88 207 GLY A CA 1
ATOM 1674 C C . GLY A 1 207 ? 25.621 3.603 -22.652 1.00 72.88 207 GLY A C 1
ATOM 1675 O O . GLY A 1 207 ? 24.842 3.844 -21.726 1.00 72.88 207 GLY A O 1
ATOM 1676 N N . ALA A 1 208 ? 26.068 2.368 -22.891 1.00 75.56 208 ALA A N 1
ATOM 1677 C CA . ALA A 1 208 ? 25.625 1.200 -22.128 1.00 75.56 208 ALA A CA 1
ATOM 1678 C C . ALA A 1 208 ? 25.946 1.310 -20.625 1.00 75.56 208 ALA A C 1
ATOM 1680 O O . ALA A 1 208 ? 25.159 0.867 -19.792 1.00 75.56 208 ALA A O 1
ATOM 1681 N N . ALA A 1 209 ? 27.070 1.940 -20.265 1.00 80.62 209 ALA A N 1
ATOM 1682 C CA . ALA A 1 209 ? 27.479 2.109 -18.872 1.00 80.62 209 ALA A CA 1
ATOM 1683 C C . ALA A 1 209 ? 26.452 2.920 -18.063 1.00 80.62 209 ALA A C 1
ATOM 1685 O O . ALA A 1 209 ? 26.059 2.501 -16.974 1.00 80.62 209 ALA A O 1
ATOM 1686 N N . GLY A 1 210 ? 25.958 4.036 -18.614 1.00 82.12 210 GLY A N 1
ATOM 1687 C CA . GLY A 1 210 ? 24.923 4.845 -17.964 1.00 82.12 210 GLY A CA 1
ATOM 1688 C C . GLY A 1 210 ? 23.620 4.073 -17.743 1.00 82.12 210 GLY A C 1
ATOM 1689 O O . GLY A 1 210 ? 22.989 4.210 -16.693 1.00 82.12 210 GLY A O 1
ATOM 1690 N N . LEU A 1 211 ? 23.253 3.207 -18.693 1.00 82.38 211 LEU A N 1
ATOM 1691 C CA . LEU A 1 211 ? 22.047 2.388 -18.601 1.00 82.38 211 LEU A CA 1
ATOM 1692 C C . LEU A 1 211 ? 22.158 1.376 -17.455 1.00 82.38 211 LEU A C 1
ATOM 1694 O O . LEU A 1 211 ? 21.256 1.305 -16.623 1.00 82.38 211 LEU A O 1
ATOM 1698 N N . TRP A 1 212 ? 23.277 0.655 -17.352 1.00 85.44 212 TRP A N 1
ATOM 1699 C CA . TRP A 1 212 ? 23.505 -0.305 -16.265 1.00 85.44 212 TRP A CA 1
ATOM 1700 C C . TRP A 1 212 ? 23.571 0.356 -14.887 1.00 85.44 212 TRP A C 1
ATOM 1702 O O . TRP A 1 212 ? 23.045 -0.199 -13.917 1.00 85.44 212 TRP A O 1
ATOM 1712 N N . ILE A 1 213 ? 24.155 1.555 -14.792 1.00 89.75 213 ILE A N 1
ATOM 1713 C CA . ILE A 1 213 ? 24.151 2.348 -13.555 1.00 89.75 213 ILE A CA 1
ATOM 1714 C C . ILE A 1 213 ? 22.713 2.708 -13.167 1.00 89.75 213 ILE A C 1
ATOM 1716 O O . ILE A 1 213 ? 22.306 2.458 -12.032 1.00 89.75 213 ILE A O 1
ATOM 1720 N N . GLY A 1 214 ? 21.921 3.226 -14.110 1.00 88.38 214 GLY A N 1
ATOM 1721 C CA . GLY A 1 214 ? 20.520 3.579 -13.874 1.00 88.38 214 GLY A CA 1
ATOM 1722 C C . GLY A 1 214 ? 19.659 2.380 -13.461 1.00 88.38 214 GLY A C 1
ATOM 1723 O O . GLY A 1 214 ? 18.889 2.474 -12.505 1.00 88.38 214 GLY A O 1
ATOM 1724 N N . VAL A 1 215 ? 19.841 1.226 -14.113 1.00 87.06 215 VAL A N 1
ATOM 1725 C CA . VAL A 1 215 ? 19.157 -0.035 -13.769 1.00 87.06 215 VAL A CA 1
ATOM 1726 C C . VAL A 1 215 ? 19.510 -0.486 -12.356 1.00 87.06 215 VAL A C 1
ATOM 1728 O O . VAL A 1 215 ? 18.622 -0.784 -11.557 1.00 87.06 215 VAL A O 1
ATOM 1731 N N . SER A 1 216 ? 20.802 -0.499 -12.028 1.00 88.88 216 SER A N 1
ATOM 1732 C CA . SER A 1 216 ? 21.283 -0.897 -10.702 1.00 88.88 216 SER A CA 1
ATOM 1733 C C . SER A 1 216 ? 20.689 -0.000 -9.615 1.00 88.88 216 SER A C 1
ATOM 1735 O O . SER A 1 216 ? 20.233 -0.484 -8.578 1.00 88.88 216 SER A O 1
ATOM 1737 N N . TRP A 1 217 ? 20.611 1.304 -9.883 1.00 91.25 217 TRP A N 1
ATOM 1738 C CA . TRP A 1 217 ? 20.027 2.280 -8.967 1.00 91.25 217 TRP A CA 1
ATOM 1739 C C . TRP A 1 217 ? 18.518 2.087 -8.772 1.00 91.25 217 TRP A C 1
ATOM 1741 O O . TRP A 1 217 ? 18.016 2.184 -7.650 1.00 91.25 217 TRP A O 1
ATOM 1751 N N . TRP A 1 218 ? 17.790 1.738 -9.838 1.00 88.88 218 TRP A N 1
ATOM 1752 C CA . TRP A 1 218 ? 16.363 1.412 -9.758 1.00 88.88 218 TRP A CA 1
ATOM 1753 C C . TRP A 1 218 ? 16.116 0.160 -8.907 1.00 88.88 218 TRP A C 1
ATOM 1755 O O . TRP A 1 218 ? 15.227 0.148 -8.054 1.00 88.88 218 TRP A O 1
ATOM 1765 N N . ILE A 1 219 ? 16.939 -0.882 -9.076 1.00 87.25 219 ILE A N 1
ATOM 1766 C CA . ILE A 1 219 ? 16.863 -2.111 -8.271 1.00 87.25 219 ILE A CA 1
ATOM 1767 C C . ILE A 1 219 ? 17.105 -1.800 -6.790 1.00 87.25 219 ILE A C 1
ATOM 1769 O O . ILE A 1 219 ? 16.340 -2.258 -5.939 1.00 87.25 219 ILE A O 1
ATOM 1773 N N . LEU A 1 220 ? 18.108 -0.978 -6.470 1.00 89.06 220 LEU A N 1
ATOM 1774 C CA . LEU A 1 220 ? 18.363 -0.539 -5.095 1.00 89.06 220 LEU A CA 1
ATOM 1775 C C . LEU A 1 220 ? 17.164 0.216 -4.504 1.00 89.06 220 LEU A C 1
ATOM 1777 O O . LEU A 1 220 ? 16.788 -0.045 -3.360 1.00 89.06 220 LEU A O 1
ATOM 1781 N N . ALA A 1 221 ? 16.507 1.082 -5.283 1.00 88.00 221 ALA A N 1
ATOM 1782 C CA . ALA A 1 221 ? 15.291 1.777 -4.853 1.00 88.00 221 ALA A CA 1
ATOM 1783 C C . ALA A 1 221 ? 14.138 0.800 -4.546 1.00 88.00 221 ALA A C 1
ATOM 1785 O O . ALA A 1 221 ? 13.423 0.968 -3.551 1.00 88.00 221 ALA A O 1
ATOM 1786 N N . VAL A 1 222 ? 13.976 -0.253 -5.357 1.00 86.06 222 VAL A N 1
ATOM 1787 C CA . VAL A 1 222 ? 12.987 -1.319 -5.118 1.00 86.06 222 VAL A CA 1
ATOM 1788 C C . VAL A 1 222 ? 13.323 -2.102 -3.848 1.00 86.06 222 VAL A C 1
ATOM 1790 O O . VAL A 1 222 ? 12.447 -2.274 -2.999 1.00 86.06 222 VAL A O 1
ATOM 1793 N N . ILE A 1 223 ? 14.575 -2.539 -3.676 1.00 85.44 223 ILE A N 1
ATOM 1794 C CA . ILE A 1 223 ? 15.019 -3.274 -2.480 1.00 85.44 223 ILE A CA 1
ATOM 1795 C C . ILE A 1 223 ? 14.794 -2.427 -1.226 1.00 85.44 223 ILE A C 1
ATOM 1797 O O . ILE A 1 223 ? 14.229 -2.922 -0.251 1.00 85.44 223 ILE A O 1
ATOM 1801 N N . TRP A 1 224 ? 15.144 -1.139 -1.265 1.00 84.94 224 TRP A N 1
ATOM 1802 C CA . TRP A 1 224 ? 14.921 -0.214 -0.154 1.00 84.94 224 TRP A CA 1
ATOM 1803 C C . TRP A 1 224 ? 13.435 -0.084 0.193 1.00 84.94 224 TRP A C 1
ATOM 1805 O O . TRP A 1 224 ? 13.040 -0.229 1.350 1.00 84.94 224 TRP A O 1
ATOM 1815 N N . SER A 1 225 ? 12.591 0.108 -0.824 1.00 83.50 225 SER A N 1
ATOM 1816 C CA . SER A 1 225 ? 11.131 0.166 -0.682 1.00 83.50 225 SER A CA 1
ATOM 1817 C C . SER A 1 225 ? 10.559 -1.108 -0.044 1.00 83.50 225 SER A C 1
ATOM 1819 O O . SER A 1 225 ? 9.616 -1.041 0.751 1.00 83.50 225 SER A O 1
ATOM 1821 N N . LEU A 1 226 ? 11.116 -2.282 -0.361 1.00 79.31 226 LEU A N 1
ATOM 1822 C CA . LEU A 1 226 ? 10.718 -3.564 0.231 1.00 79.31 226 LEU A CA 1
ATOM 1823 C C . LEU A 1 226 ? 11.229 -3.740 1.662 1.00 79.31 226 LEU A C 1
ATOM 1825 O O . LEU A 1 226 ? 10.466 -4.195 2.513 1.00 79.31 226 LEU A O 1
ATOM 1829 N N . HIS A 1 227 ? 12.470 -3.345 1.936 1.00 75.44 227 HIS A N 1
ATOM 1830 C CA . HIS A 1 227 ? 13.085 -3.444 3.257 1.00 75.44 227 HIS A CA 1
ATOM 1831 C C . HIS A 1 227 ? 12.270 -2.687 4.312 1.00 75.44 227 HIS A C 1
ATOM 1833 O O . HIS A 1 227 ? 12.009 -3.221 5.387 1.00 75.44 227 HIS A O 1
ATOM 1839 N N . GLN A 1 228 ? 11.742 -1.504 3.984 1.00 66.94 228 GLN A N 1
ATOM 1840 C CA . GLN A 1 228 ? 10.931 -0.722 4.928 1.00 66.94 228 GLN A CA 1
ATOM 1841 C C . GLN A 1 228 ? 9.679 -1.461 5.434 1.00 66.94 228 GLN A C 1
ATOM 1843 O O . GLN A 1 228 ? 9.285 -1.278 6.582 1.00 66.94 228 GLN A O 1
ATOM 1848 N N . LYS A 1 229 ? 9.097 -2.391 4.659 1.00 60.09 229 LYS A N 1
ATOM 1849 C CA . LYS A 1 229 ? 7.978 -3.223 5.151 1.00 60.09 229 LYS A CA 1
ATOM 1850 C C . LYS A 1 229 ? 8.371 -4.143 6.307 1.00 60.09 229 LYS A C 1
ATOM 1852 O O . LYS A 1 229 ? 7.519 -4.469 7.126 1.00 60.09 229 LYS A O 1
ATOM 1857 N N . VAL A 1 230 ? 9.629 -4.579 6.351 1.00 53.75 230 VAL A N 1
ATOM 1858 C CA . VAL A 1 230 ? 10.154 -5.478 7.391 1.00 53.75 230 VAL A CA 1
ATOM 1859 C C . VAL A 1 230 ? 10.521 -4.691 8.653 1.00 53.75 230 VAL A C 1
ATOM 1861 O O . VAL A 1 230 ? 10.359 -5.195 9.764 1.00 53.75 230 VAL A O 1
ATOM 1864 N N . PHE A 1 231 ? 10.974 -3.444 8.489 1.00 43.56 231 PHE A N 1
ATOM 1865 C CA . PHE A 1 231 ? 11.471 -2.605 9.585 1.00 43.56 231 PHE A CA 1
ATOM 1866 C C . PHE A 1 231 ? 10.456 -1.623 10.155 1.00 43.56 231 PHE A C 1
ATOM 1868 O O . PHE A 1 231 ? 10.697 -1.102 11.245 1.00 43.56 231 PHE A O 1
ATOM 1875 N N . TYR A 1 232 ? 9.293 -1.446 9.520 1.00 43.38 232 TYR A N 1
ATOM 1876 C CA . TYR A 1 232 ? 8.137 -0.821 10.161 1.00 43.38 232 TYR A CA 1
ATOM 1877 C C . TYR A 1 232 ? 7.544 -1.771 11.218 1.00 43.38 232 TYR A C 1
ATOM 1879 O O . TYR A 1 232 ? 6.402 -2.226 11.142 1.00 43.38 232 TYR A O 1
ATOM 1887 N N . LYS A 1 233 ? 8.345 -2.092 12.241 1.00 38.16 233 LYS A N 1
ATOM 1888 C CA . LYS A 1 233 ? 7.821 -2.518 13.530 1.00 38.16 233 LYS A CA 1
ATOM 1889 C C . LYS A 1 233 ? 7.023 -1.322 14.043 1.00 38.16 233 LYS A C 1
ATOM 1891 O O . LYS A 1 233 ? 7.611 -0.244 14.167 1.00 38.16 233 LYS A O 1
ATOM 1896 N N . PRO A 1 234 ? 5.720 -1.459 14.351 1.00 42.25 234 PRO A N 1
ATOM 1897 C CA . PRO A 1 234 ? 5.067 -0.437 15.150 1.00 42.25 234 PRO A CA 1
ATOM 1898 C C . PRO A 1 234 ? 5.952 -0.248 16.378 1.00 42.25 234 PRO A C 1
ATOM 1900 O O . PRO A 1 234 ? 6.308 -1.225 17.035 1.00 42.25 234 PRO A O 1
ATOM 1903 N N . VAL A 1 235 ? 6.404 0.983 16.604 1.00 38.62 235 VAL A N 1
ATOM 1904 C CA . VAL A 1 235 ? 7.291 1.327 17.709 1.00 38.62 235 VAL A CA 1
ATOM 1905 C C . VAL A 1 235 ? 6.620 0.864 19.005 1.00 38.62 235 VAL A C 1
ATOM 1907 O O . VAL A 1 235 ? 5.757 1.544 19.558 1.00 38.62 235 VAL A O 1
ATOM 1910 N N . CYS A 1 236 ? 7.005 -0.316 19.491 1.00 39.22 236 CYS A N 1
ATOM 1911 C CA . CYS A 1 236 ? 6.813 -0.723 20.871 1.00 39.22 236 CYS A CA 1
ATOM 1912 C C . CYS A 1 236 ? 7.830 0.075 21.685 1.00 39.22 236 CYS A C 1
ATOM 1914 O O . CYS A 1 236 ? 8.902 -0.415 22.032 1.00 39.22 236 CYS A O 1
ATOM 1916 N N . ARG A 1 237 ? 7.514 1.348 21.949 1.00 39.50 237 ARG A N 1
ATOM 1917 C CA . ARG A 1 237 ? 8.141 2.072 23.055 1.00 39.50 237 ARG A CA 1
ATOM 1918 C C . ARG A 1 237 ? 7.678 1.371 24.332 1.00 39.50 237 ARG A C 1
ATOM 1920 O O . ARG A 1 237 ? 6.482 1.345 24.606 1.00 39.50 237 ARG A O 1
ATOM 1927 N N . ASN A 1 238 ? 8.642 0.807 25.056 1.00 39.84 238 ASN A N 1
ATOM 1928 C CA . ASN A 1 238 ? 8.538 0.065 26.316 1.00 39.84 238 ASN A CA 1
ATOM 1929 C C . ASN A 1 238 ? 8.118 -1.410 26.219 1.00 39.84 238 ASN A C 1
ATOM 1931 O O . ASN A 1 238 ? 7.072 -1.810 26.715 1.00 39.84 238 ASN A O 1
ATOM 1935 N N . CYS A 1 239 ? 9.020 -2.248 25.704 1.00 39.66 239 CYS A N 1
ATOM 1936 C CA . CYS A 1 239 ? 9.258 -3.545 26.339 1.00 39.66 239 CYS A CA 1
ATOM 1937 C C . CYS A 1 239 ? 10.270 -3.326 27.466 1.00 39.66 239 CYS A C 1
ATOM 1939 O O . CYS A 1 239 ? 11.472 -3.323 27.224 1.00 39.66 239 CYS A O 1
ATOM 1941 N N . ASN A 1 240 ? 9.771 -3.123 28.682 1.00 42.38 240 ASN A N 1
ATOM 1942 C CA . ASN A 1 240 ? 10.540 -3.391 29.886 1.00 42.38 240 ASN A CA 1
ATOM 1943 C C . ASN A 1 240 ? 9.733 -4.378 30.735 1.00 42.38 240 ASN A C 1
ATOM 1945 O O . ASN A 1 240 ? 8.576 -4.119 31.047 1.00 42.38 240 ASN A O 1
ATOM 1949 N N . LEU A 1 241 ? 10.413 -5.470 31.097 1.00 42.50 241 LEU A N 1
ATOM 1950 C CA . LEU A 1 241 ? 10.101 -6.450 32.144 1.00 42.50 241 LEU A CA 1
ATOM 1951 C C . LEU A 1 241 ? 9.231 -7.661 31.758 1.00 42.50 241 LEU A C 1
ATOM 1953 O O . LEU A 1 241 ? 8.077 -7.828 32.138 1.00 42.50 241 LEU A O 1
ATOM 1957 N N . LEU A 1 242 ? 9.915 -8.589 31.084 1.00 40.69 242 LEU A N 1
ATOM 1958 C CA . LEU A 1 242 ? 9.755 -10.043 31.183 1.00 40.69 242 LEU A CA 1
ATOM 1959 C C . LEU A 1 242 ? 9.881 -10.543 32.647 1.00 40.69 242 LEU A C 1
ATOM 1961 O O . LEU A 1 242 ? 10.863 -11.203 32.983 1.00 40.69 242 LEU A O 1
ATOM 1965 N N . SER A 1 243 ? 8.927 -10.247 33.538 1.00 43.44 243 SER A N 1
ATOM 1966 C CA . SER A 1 243 ? 8.970 -10.824 34.899 1.00 43.44 243 SER A CA 1
ATOM 1967 C C . SER A 1 243 ? 7.646 -11.237 35.551 1.00 43.44 243 SER A C 1
ATOM 1969 O O . SER A 1 243 ? 7.693 -11.679 36.692 1.00 43.44 243 SER A O 1
ATOM 1971 N N . GLU A 1 244 ? 6.487 -11.211 34.882 1.00 40.97 244 GLU A N 1
ATOM 1972 C CA . GLU A 1 244 ? 5.227 -11.677 35.511 1.00 40.97 244 GLU A CA 1
ATOM 1973 C C . GLU A 1 244 ? 4.402 -12.655 34.660 1.00 40.97 244 GLU A C 1
ATOM 1975 O O . GLU A 1 244 ? 3.176 -12.651 34.651 1.00 40.97 244 GLU A O 1
ATOM 1980 N N . GLN A 1 245 ? 5.073 -13.603 34.002 1.00 39.12 245 GLN A N 1
ATOM 1981 C CA . GLN A 1 245 ? 4.435 -14.732 33.306 1.00 39.12 245 GLN A CA 1
ATOM 1982 C C . GLN A 1 245 ? 3.937 -15.849 34.260 1.00 39.12 245 GLN A C 1
ATOM 1984 O O . GLN A 1 245 ? 3.946 -17.028 33.909 1.00 39.12 245 GLN A O 1
ATOM 1989 N N . LYS A 1 246 ? 3.515 -15.514 35.487 1.00 37.34 246 LYS A N 1
ATOM 1990 C CA . LYS A 1 246 ? 2.924 -16.471 36.441 1.00 37.34 246 LYS A CA 1
ATOM 1991 C C . LYS A 1 246 ? 1.862 -15.814 37.323 1.00 37.34 246 LYS A C 1
ATOM 1993 O O . LYS A 1 246 ? 2.122 -15.554 38.496 1.00 37.34 246 LYS A O 1
ATOM 1998 N N . ARG A 1 247 ? 0.652 -15.619 36.796 1.00 37.62 247 ARG A N 1
ATOM 1999 C CA . ARG A 1 247 ? -0.598 -15.804 37.556 1.00 37.62 247 ARG A CA 1
ATOM 2000 C C . ARG A 1 247 ? -1.819 -15.649 36.655 1.00 37.62 247 ARG A C 1
ATOM 2002 O O . ARG A 1 247 ? -1.762 -14.919 35.674 1.00 37.62 247 ARG A O 1
ATOM 2009 N N . CYS A 1 248 ? -2.883 -16.337 37.061 1.00 29.28 248 CYS A N 1
ATOM 2010 C CA . CYS A 1 248 ? -4.227 -16.409 36.479 1.00 29.28 248 CYS A CA 1
ATOM 2011 C C . CYS A 1 248 ? -4.474 -17.638 35.587 1.00 29.28 248 CYS A C 1
ATOM 2013 O O . CYS A 1 248 ? -4.776 -17.531 34.400 1.00 29.28 248 CYS A O 1
ATOM 2015 N N . ALA A 1 249 ? -4.332 -18.812 36.213 1.00 33.53 249 ALA A N 1
ATOM 2016 C CA . ALA A 1 249 ? -5.452 -19.755 36.246 1.00 33.53 249 ALA A CA 1
ATOM 2017 C C . ALA A 1 249 ? -6.528 -19.213 37.201 1.00 33.53 249 ALA A C 1
ATOM 2019 O O . ALA A 1 249 ? -6.126 -18.490 38.146 1.00 33.53 249 ALA A O 1
#

Radius of gyration: 28.44 Å; chains: 1; bounding box: 56×40×83 Å

Secondary structure (DSSP, 8-state):
---EEEEE-TT-THHHHHHHHHHHHHHTTT-----EEEETT-TTS-TTTTT--S-EEEETTEE---TTS-GGGGT---TT----PPPHHHHHHHHHHHHSS-HHHHHHHHHHHHHHHHHHHHHHHHS---S-TT-TTTTTSHHHHHHHHTTT-TTHHHHHHHHHHHHHHHHHHHHHHHHHHHT-HHHHHHHHHHHHHHHHHHHSTTHHHHHHHHHHHHHHHHHHHHHHHHH------------------

Sequence (249 aa):
MLRVDLLCDKENRVLLQARNRLMAAFRNIDLPAHWHEWDIGDPNAPNYIRGRKQVTIFVNGSVVLEEDLPLQILFGFDRSVSRALPSEKRLTGVFLKRYFWPRFLVLIFPQLYLIAAVVPFLVLSALPSFDCPFCWPGFNSNSGWYYSNNIGWHYFSDYLFPLSLLALGGGLSAFYFRSYSLNDYLALFFASIAGVLVLCAKLGAMGAAGLWIGVSWWILAVIWSLHQKVFYKPVCRNCNLLSEQKRCA